Protein AF-A0A3R7EQE5-F1 (afdb_monomer)

pLDDT: mean 80.28, std 15.61, range [26.34, 98.0]

Foldseek 3Di:
DQPPVLVVVVVCLVVPDDDPCDDPHLPVLQVVLVVLQVVLADALVCVVPDPDPVDPPDDPVNLCVQQVQPVNAPDDGPDRNSVSVSSVVADPVSRSSNRVVVVVLVCQCPDDPVSVVVNCVPCVCPQQVHDDDDDPVRSVVVVCCVLQVLVVLVVVLVVPVDPVNVVLQVQQVVLVLVVLLVLLVPPPPDDPVVSVVVNVVSVPDDDAASHAPDGDDDVPQDDDPVCRSVSSVSSVVVVVVVVVVCVPPDDDPRHDPHRDDDDDDDDSSCVVPPDPDDPLVSLVCVLVVLLVVLDDDGDPSNVVVCVSPPDDRSVCVNQVVQLQDPSSCVSVVPDECPSRDDPDHDDDRD

Organism: Aphanomyces astaci (NCBI:txid112090)

Sequence (350 aa):
MLSIQNQALLTKILSDNKPKLGDDGCLPVIIRFEQTLAGVALNKLEEMEAVVFTYTAFTYYELDQKYPLLIGTPTASTSLDNTEALLKNTTLDDLRTIVEYKLIHASFNHLSPEFRTANWNFFGKIIDGEKVEPTREQFCIAEVDKTVGELLGQYFLDEVWSAETAKAVDELVKALESSTSTGIATADWLDDSTRANAQTKLSKFVYLLGGPENPQLYPTLTLDSKSYFNNRWKVSQVNIDTNLKLAGQPVDNRKFDVPPRHFRAYREYLKKFPSQYTEDAGDKLFYLSFAQARCSKNTDARLNTHLTDPHPPDRFRVTGALENDAEFARVFKCPTDSCLNPSNKCLLWE

Nearest PDB structures (foldseek):
  3zuk-assembly2_B  TM=8.047E-01  e=3.518E-07  Mycobacterium tuberculosis H37Rv
  6svy-assembly1_A  TM=7.738E-01  e=3.876E-07  Homo sapiens
  5v48-assembly1_B  TM=8.346E-01  e=1.737E-06  Oryctolagus cuniculus
  6xly-assembly1_A  TM=6.120E-01  e=4.704E-07  Mycobacterium tuberculosis H37Rv
  7k1v-assembly1_A  TM=6.319E-01  e=4.446E-05  Mycobacterium tuberculosis H37Rv

Mean predicted aligned error: 9.88 Å

Structure (mmCIF, N/CA/C/O backbone):
data_AF-A0A3R7EQE5-F1
#
_entry.id   AF-A0A3R7EQE5-F1
#
loop_
_atom_site.group_PDB
_atom_site.id
_atom_site.type_symbol
_atom_site.label_atom_id
_atom_site.label_alt_id
_atom_site.label_comp_id
_atom_site.label_asym_id
_atom_site.label_entity_id
_atom_site.label_seq_id
_atom_site.pdbx_PDB_ins_code
_atom_site.Cartn_x
_atom_site.Cartn_y
_atom_site.Cartn_z
_atom_site.occupancy
_atom_site.B_iso_or_equiv
_atom_site.auth_seq_id
_atom_site.auth_comp_id
_atom_site.auth_asym_id
_atom_site.auth_atom_id
_atom_site.pdbx_PDB_model_num
ATOM 1 N N . MET A 1 1 ? 17.501 2.908 -6.910 1.00 32.50 1 MET A N 1
ATOM 2 C CA . MET A 1 1 ? 18.823 3.086 -6.277 1.00 32.50 1 MET A CA 1
ATOM 3 C C . MET A 1 1 ? 19.894 2.986 -7.347 1.00 32.50 1 MET A C 1
ATOM 5 O O . MET A 1 1 ? 20.202 1.888 -7.775 1.00 32.50 1 MET A O 1
ATOM 9 N N . LEU A 1 2 ? 20.430 4.109 -7.814 1.00 26.34 2 LEU A N 1
ATOM 10 C CA . LEU A 1 2 ? 21.707 4.139 -8.528 1.00 26.34 2 LEU A CA 1
ATOM 11 C C . LEU A 1 2 ? 22.453 5.347 -7.962 1.00 26.34 2 LEU A C 1
ATOM 13 O O . LEU A 1 2 ? 22.025 6.480 -8.168 1.00 26.34 2 LEU A O 1
ATOM 17 N N . SER A 1 3 ? 23.488 5.100 -7.157 1.00 28.33 3 SER A N 1
ATOM 18 C CA . SER A 1 3 ? 24.387 6.160 -6.699 1.00 28.33 3 SER A CA 1
ATOM 19 C C . SER A 1 3 ? 25.210 6.676 -7.888 1.00 28.33 3 SER A C 1
ATOM 21 O O . SER A 1 3 ? 25.348 5.998 -8.909 1.00 28.33 3 SER A O 1
ATOM 23 N N . ILE A 1 4 ? 25.794 7.866 -7.755 1.00 29.88 4 ILE A N 1
ATOM 24 C CA . ILE A 1 4 ? 26.645 8.499 -8.780 1.00 29.88 4 ILE A CA 1
ATOM 25 C C . ILE A 1 4 ? 27.827 7.589 -9.196 1.00 29.88 4 ILE A C 1
ATOM 27 O O . ILE A 1 4 ? 28.264 7.633 -10.347 1.00 29.88 4 ILE A O 1
ATOM 31 N N . GLN A 1 5 ? 28.298 6.696 -8.314 1.00 30.41 5 GLN A N 1
ATOM 32 C CA . GLN A 1 5 ? 29.328 5.698 -8.644 1.00 30.41 5 GLN A CA 1
ATOM 33 C C . GLN A 1 5 ? 28.822 4.621 -9.620 1.00 30.41 5 GLN A C 1
ATOM 35 O O . GLN A 1 5 ? 29.560 4.222 -10.524 1.00 30.41 5 GLN A O 1
ATOM 40 N N . ASN A 1 6 ? 27.548 4.224 -9.529 1.00 40.19 6 ASN A N 1
ATOM 41 C CA . ASN A 1 6 ? 26.952 3.245 -10.442 1.00 40.19 6 ASN A CA 1
ATOM 42 C C . ASN A 1 6 ? 26.744 3.821 -11.848 1.00 40.19 6 ASN A C 1
ATOM 44 O O . ASN A 1 6 ? 26.837 3.089 -12.829 1.00 40.19 6 ASN A O 1
ATOM 48 N N . GLN A 1 7 ? 26.535 5.134 -11.981 1.00 39.31 7 GLN A N 1
ATOM 49 C CA . GLN A 1 7 ? 26.367 5.780 -13.286 1.00 39.31 7 GLN A CA 1
ATOM 50 C C . GLN A 1 7 ? 27.680 5.818 -14.088 1.00 39.31 7 GLN A C 1
ATOM 52 O O . GLN A 1 7 ? 27.666 5.605 -15.301 1.00 39.31 7 GLN A O 1
ATOM 57 N N . ALA A 1 8 ? 28.822 6.014 -13.421 1.00 38.38 8 ALA A N 1
ATOM 58 C CA . ALA A 1 8 ? 30.142 5.976 -14.054 1.00 38.38 8 ALA A CA 1
ATOM 59 C C . ALA A 1 8 ? 30.539 4.554 -14.491 1.00 38.38 8 ALA A C 1
ATOM 61 O O . ALA A 1 8 ? 31.060 4.372 -15.592 1.00 38.38 8 ALA A O 1
ATOM 62 N N . LEU A 1 9 ? 30.243 3.541 -13.667 1.00 40.12 9 LEU A N 1
ATOM 63 C CA . LEU A 1 9 ? 30.487 2.135 -14.001 1.00 40.12 9 LEU A CA 1
ATOM 64 C C . LEU A 1 9 ? 29.587 1.662 -15.154 1.00 40.12 9 LEU A C 1
ATOM 66 O O . LEU A 1 9 ? 30.073 1.036 -16.092 1.00 40.12 9 LEU A O 1
ATOM 70 N N . LEU A 1 10 ? 28.302 2.029 -15.133 1.00 38.62 10 LEU A N 1
ATOM 71 C CA . LEU A 1 10 ? 27.335 1.697 -16.183 1.00 38.62 10 LEU A CA 1
ATOM 72 C C . LEU A 1 10 ? 27.684 2.378 -17.517 1.00 38.62 10 LEU A C 1
ATOM 74 O O . LEU A 1 10 ? 27.644 1.740 -18.564 1.00 38.62 10 LEU A O 1
ATOM 78 N N . THR A 1 11 ? 28.106 3.648 -17.483 1.00 42.41 11 THR A N 1
ATOM 79 C CA . THR A 1 11 ? 28.559 4.373 -18.684 1.00 42.41 11 THR A CA 1
ATOM 80 C C . THR A 1 11 ? 29.824 3.745 -19.269 1.00 42.41 11 THR A C 1
ATOM 82 O O . THR A 1 11 ? 29.928 3.632 -20.485 1.00 42.41 11 THR A O 1
ATOM 85 N N . LYS A 1 12 ? 30.745 3.272 -18.418 1.00 44.66 12 LYS A N 1
ATOM 86 C CA . LYS A 1 12 ? 31.971 2.576 -18.833 1.00 44.66 12 LYS A CA 1
ATOM 87 C C . LYS A 1 12 ? 31.695 1.193 -19.441 1.00 44.66 12 LYS A C 1
ATOM 89 O O . LYS A 1 12 ? 32.282 0.831 -20.453 1.00 44.66 12 LYS A O 1
ATOM 94 N N . ILE A 1 13 ? 30.763 0.431 -18.865 1.00 41.97 13 ILE A N 1
ATOM 95 C CA . ILE A 1 13 ? 30.346 -0.878 -19.400 1.00 41.97 13 ILE A CA 1
ATOM 96 C C . ILE A 1 13 ? 29.713 -0.727 -20.792 1.00 41.97 13 ILE A C 1
ATOM 98 O O . ILE A 1 13 ? 30.024 -1.511 -21.686 1.00 41.97 13 ILE A O 1
ATOM 102 N N . LEU A 1 14 ? 28.885 0.305 -20.985 1.00 44.00 14 LEU A N 1
AT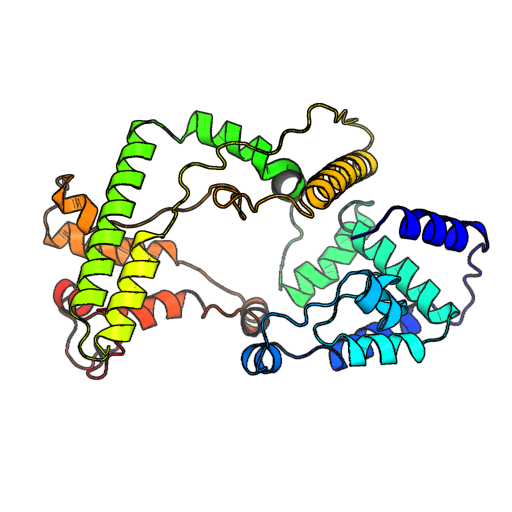OM 103 C CA . LEU A 1 14 ? 28.220 0.593 -22.259 1.00 44.00 14 LEU A CA 1
ATOM 104 C C . LEU A 1 14 ? 29.147 1.263 -23.294 1.00 44.00 14 LEU A C 1
ATOM 106 O O . LEU A 1 14 ? 28.929 1.100 -24.493 1.00 44.00 14 LEU A O 1
ATOM 110 N N . SER A 1 15 ? 30.1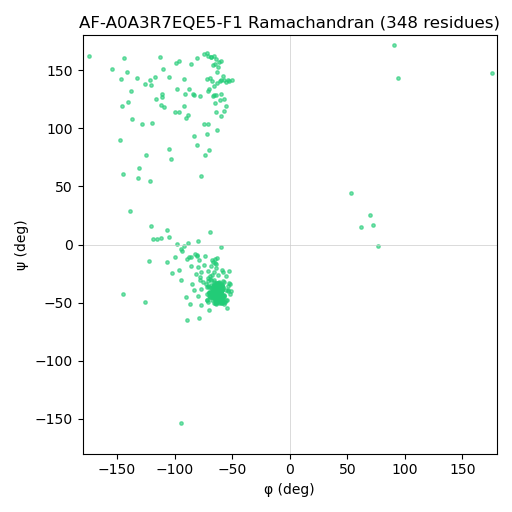76 2.011 -22.869 1.00 45.56 15 SER A N 1
ATOM 111 C CA . SER A 1 15 ? 31.130 2.664 -23.782 1.00 45.56 15 SER A CA 1
ATOM 112 C C . SER A 1 15 ? 32.169 1.710 -24.360 1.00 45.56 15 SER A C 1
ATOM 114 O O . SER A 1 15 ? 32.631 1.921 -25.482 1.00 45.56 15 SER A O 1
ATOM 116 N N . ASP A 1 16 ? 32.540 0.671 -23.610 1.00 43.22 16 ASP A N 1
ATOM 117 C CA . ASP A 1 16 ? 33.713 -0.143 -23.928 1.00 43.22 16 ASP A CA 1
ATOM 118 C C . ASP A 1 16 ? 33.416 -1.301 -24.896 1.00 43.22 16 ASP A C 1
ATOM 120 O O . ASP A 1 16 ? 34.358 -1.897 -25.416 1.00 43.22 16 ASP A O 1
ATOM 124 N N . ASN A 1 17 ? 32.148 -1.626 -25.198 1.00 43.47 17 ASN A N 1
ATOM 125 C CA . ASN A 1 17 ? 31.814 -2.755 -26.077 1.00 43.47 17 ASN A CA 1
ATOM 126 C C . ASN A 1 17 ? 30.566 -2.508 -26.939 1.00 43.47 17 ASN A C 1
ATOM 128 O O . ASN A 1 17 ? 29.456 -2.368 -26.437 1.00 43.47 17 ASN A O 1
ATOM 132 N N . LYS A 1 18 ? 30.732 -2.535 -28.270 1.00 40.53 18 LYS A N 1
ATOM 133 C CA . LYS A 1 18 ? 29.600 -2.674 -29.200 1.00 40.53 18 LYS A CA 1
ATOM 134 C C . LYS A 1 18 ? 29.053 -4.106 -29.109 1.00 40.53 18 LYS A C 1
ATOM 136 O O . LYS A 1 18 ? 29.855 -5.036 -29.225 1.00 40.53 18 LYS A O 1
ATOM 141 N N . PRO A 1 19 ? 27.732 -4.311 -28.978 1.00 41.59 19 PRO A N 1
ATOM 142 C CA . PRO A 1 19 ? 27.167 -5.648 -28.866 1.00 41.59 19 PRO A CA 1
ATOM 143 C C . PRO A 1 19 ? 27.400 -6.439 -30.157 1.00 41.59 19 PRO A C 1
ATOM 145 O O . PRO A 1 19 ? 26.980 -6.037 -31.245 1.00 41.59 19 PRO A O 1
ATOM 148 N N . LYS A 1 20 ? 28.074 -7.586 -30.033 1.00 41.16 20 LYS A N 1
ATOM 149 C CA . LYS A 1 20 ? 28.028 -8.646 -31.041 1.00 41.16 20 LYS A CA 1
ATOM 150 C C . LYS A 1 20 ? 26.777 -9.471 -30.763 1.00 41.16 20 LYS A C 1
ATOM 152 O O . LYS A 1 20 ? 26.807 -10.388 -29.953 1.00 41.16 20 LYS A O 1
ATOM 157 N N . LEU A 1 21 ? 25.678 -9.122 -31.422 1.00 46.72 21 LEU A N 1
ATOM 158 C CA . LEU A 1 21 ? 24.507 -9.991 -31.511 1.00 46.72 21 LEU A CA 1
ATOM 159 C C . LEU A 1 21 ? 24.876 -11.156 -32.442 1.00 46.72 21 LEU A C 1
ATOM 161 O O . LEU A 1 21 ? 24.864 -11.001 -33.661 1.00 46.72 21 LEU A O 1
ATOM 165 N N . GLY A 1 22 ? 25.317 -12.266 -31.850 1.00 38.97 22 GLY A N 1
ATOM 166 C CA . GLY A 1 22 ? 25.586 -13.541 -32.519 1.00 38.97 22 GLY A CA 1
ATOM 167 C C . GLY A 1 22 ? 24.593 -14.619 -32.076 1.00 38.97 22 GLY A C 1
ATOM 168 O O . GLY A 1 22 ? 23.952 -14.483 -31.038 1.00 38.97 22 GLY A O 1
ATOM 169 N N . ASP A 1 23 ? 24.483 -15.675 -32.879 1.00 43.06 23 ASP A N 1
ATOM 170 C CA . ASP A 1 23 ? 23.375 -16.645 -32.933 1.00 43.06 23 ASP A CA 1
ATOM 171 C C . ASP A 1 23 ? 23.194 -17.603 -31.724 1.00 43.06 23 ASP A C 1
ATOM 173 O O . ASP A 1 23 ? 22.340 -18.484 -31.778 1.00 43.06 23 ASP A O 1
ATOM 177 N N . ASP A 1 24 ? 23.888 -17.387 -30.600 1.00 54.78 24 ASP A N 1
ATOM 178 C CA . ASP A 1 24 ? 23.595 -18.005 -29.293 1.00 54.78 24 ASP A CA 1
ATOM 179 C C . ASP A 1 24 ? 22.933 -16.945 -28.390 1.00 54.78 24 ASP A C 1
ATOM 181 O O . ASP A 1 24 ? 23.585 -16.227 -27.634 1.00 54.78 24 ASP A O 1
ATOM 185 N N . GLY A 1 25 ? 21.622 -16.758 -28.563 1.00 65.19 25 GLY A N 1
ATOM 186 C CA . GLY A 1 25 ? 20.924 -15.541 -28.139 1.00 65.19 25 GLY A CA 1
ATOM 187 C C . GLY A 1 25 ? 20.932 -15.229 -26.632 1.00 65.19 25 GLY A C 1
ATOM 188 O O . GLY A 1 25 ? 20.910 -16.108 -25.774 1.00 65.19 25 GLY A O 1
ATOM 189 N N . CYS A 1 26 ? 20.833 -13.936 -26.308 1.00 80.19 26 CYS A N 1
ATOM 190 C CA . CYS A 1 26 ? 20.698 -13.403 -24.945 1.00 80.19 26 CYS A CA 1
ATOM 191 C C . CYS A 1 26 ? 19.473 -13.941 -24.175 1.00 80.19 26 CYS A C 1
ATOM 193 O O . CYS A 1 26 ? 19.450 -13.932 -22.946 1.00 80.19 26 CYS A O 1
ATOM 195 N N . LEU A 1 27 ? 18.433 -14.399 -24.880 1.00 79.44 27 LEU A N 1
ATOM 196 C CA . LEU A 1 27 ? 17.151 -14.788 -24.287 1.00 79.44 27 LEU A CA 1
ATOM 197 C C . LEU A 1 27 ? 17.253 -16.027 -23.367 1.00 79.44 27 LEU A C 1
ATOM 199 O O . LEU A 1 27 ? 16.808 -15.929 -22.224 1.00 79.44 27 LEU A O 1
ATOM 203 N N . PRO A 1 28 ? 17.857 -17.162 -23.782 1.00 86.56 28 PRO A N 1
ATOM 204 C CA . PRO A 1 28 ? 18.159 -18.278 -22.882 1.00 86.56 28 PRO A CA 1
ATOM 205 C C . PRO A 1 28 ? 18.913 -17.888 -21.606 1.00 86.56 28 PRO A C 1
ATOM 207 O O . PRO A 1 28 ? 18.599 -18.4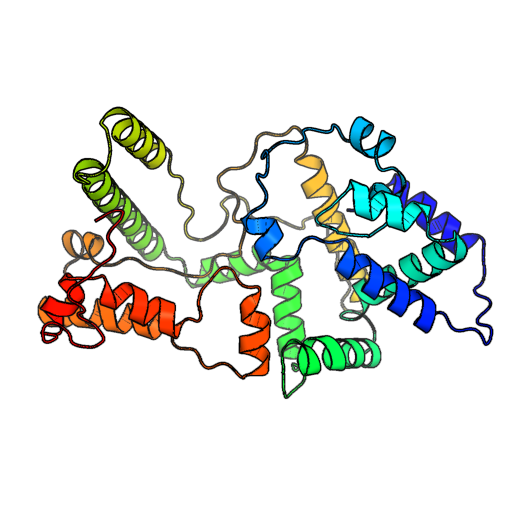11 -20.537 1.00 86.56 28 PRO A O 1
ATOM 210 N N . VAL A 1 29 ? 19.878 -16.965 -21.701 1.00 89.38 29 VAL A N 1
ATOM 211 C CA . VAL A 1 29 ? 20.640 -16.468 -20.542 1.00 89.38 29 VAL A CA 1
ATOM 212 C C . VAL A 1 29 ? 19.716 -15.743 -19.567 1.00 89.38 29 VAL A C 1
ATOM 214 O O . VAL A 1 29 ? 19.693 -16.077 -18.383 1.00 89.38 29 VAL A O 1
ATOM 217 N N . ILE A 1 30 ? 18.905 -14.809 -20.075 1.00 87.56 30 ILE A N 1
ATOM 218 C CA . ILE A 1 30 ? 17.942 -14.043 -19.275 1.00 87.56 30 ILE A CA 1
ATOM 219 C C . ILE A 1 30 ? 16.935 -14.982 -18.602 1.00 87.56 30 ILE A C 1
ATOM 221 O O . ILE A 1 30 ? 16.759 -14.917 -17.390 1.00 87.56 30 ILE A O 1
ATOM 225 N N 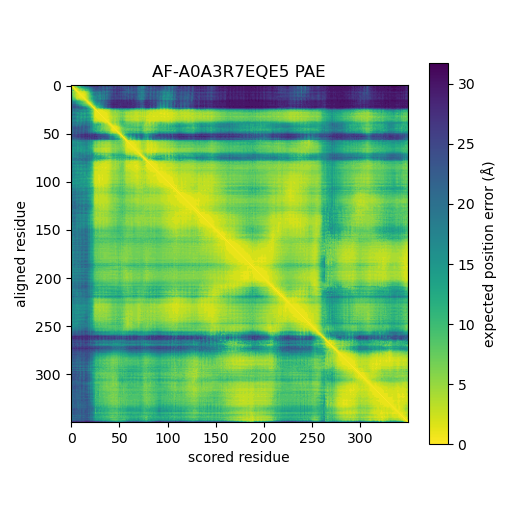. ILE A 1 31 ? 16.311 -15.893 -19.359 1.00 83.06 31 ILE A N 1
ATOM 226 C CA . ILE A 1 31 ? 15.299 -16.819 -18.823 1.00 83.06 31 ILE A CA 1
ATOM 227 C C . ILE A 1 31 ? 15.893 -17.698 -17.721 1.00 83.06 31 ILE A C 1
ATOM 229 O O . ILE A 1 31 ? 15.308 -17.800 -16.644 1.00 83.06 31 ILE A O 1
ATOM 233 N N . ARG A 1 32 ? 17.061 -18.306 -17.964 1.00 88.00 32 ARG A N 1
ATOM 234 C CA . ARG A 1 32 ? 17.733 -19.154 -16.972 1.00 88.00 32 ARG A CA 1
ATOM 235 C C . ARG A 1 32 ? 18.057 -18.366 -15.704 1.00 88.00 32 ARG A C 1
ATOM 237 O O . ARG A 1 32 ? 17.855 -18.878 -14.602 1.00 88.00 32 ARG A O 1
ATOM 244 N N . PHE A 1 33 ? 18.552 -17.136 -15.849 1.00 89.06 33 PHE A N 1
ATOM 245 C CA . PHE A 1 33 ? 18.877 -16.288 -14.707 1.00 89.06 33 PHE A CA 1
ATOM 246 C C . PHE A 1 33 ? 17.636 -15.921 -13.892 1.00 89.06 33 PHE A C 1
ATOM 248 O O . PHE A 1 33 ? 17.649 -16.124 -12.684 1.00 89.06 33 PHE A O 1
ATOM 255 N N . GLU A 1 34 ? 16.555 -15.449 -14.522 1.00 86.12 34 GLU A N 1
ATOM 256 C CA . GLU A 1 34 ? 15.324 -15.077 -13.804 1.00 86.12 34 GLU A CA 1
ATOM 257 C C . GLU A 1 34 ? 14.670 -16.297 -13.129 1.00 86.12 34 GLU A C 1
ATOM 259 O O . GLU A 1 34 ? 14.199 -16.191 -11.999 1.00 86.12 34 GLU A O 1
ATOM 264 N N . GLN A 1 35 ? 14.701 -17.479 -13.761 1.00 84.31 35 GLN A N 1
ATOM 265 C CA . GLN A 1 35 ? 14.234 -18.728 -13.139 1.00 84.31 35 GLN A CA 1
ATOM 266 C C . GLN A 1 35 ? 15.065 -19.109 -11.910 1.00 84.31 35 GLN A C 1
ATOM 268 O O . GLN A 1 35 ? 14.515 -19.516 -10.889 1.00 84.31 35 GLN A O 1
ATOM 273 N N . THR A 1 36 ? 16.388 -18.962 -11.997 1.00 86.31 36 THR A N 1
ATOM 274 C CA . THR A 1 36 ? 17.283 -19.264 -10.873 1.00 86.31 36 THR A CA 1
ATOM 275 C C . THR A 1 36 ? 17.105 -18.241 -9.753 1.00 86.31 36 THR A C 1
ATOM 277 O O . THR A 1 36 ? 17.014 -18.622 -8.591 1.00 86.31 36 THR A O 1
ATOM 280 N N . LEU A 1 37 ? 16.981 -16.955 -10.094 1.00 84.06 37 LEU A N 1
ATOM 281 C CA . LEU A 1 37 ? 16.726 -15.875 -9.143 1.00 84.06 37 LEU A CA 1
ATOM 282 C C . LEU A 1 37 ? 15.398 -16.080 -8.398 1.00 84.06 37 LEU A C 1
ATOM 284 O O . LEU A 1 37 ? 15.348 -15.892 -7.185 1.00 84.06 37 LEU A O 1
ATOM 288 N N . ALA A 1 38 ? 14.348 -16.526 -9.092 1.00 76.94 38 ALA A N 1
ATOM 289 C CA . ALA A 1 38 ? 13.063 -16.847 -8.473 1.00 76.94 38 ALA A CA 1
ATOM 290 C C . ALA A 1 38 ? 13.161 -17.990 -7.446 1.00 76.94 38 ALA A C 1
ATOM 292 O O . ALA A 1 38 ? 12.447 -17.963 -6.452 1.00 76.94 38 ALA A O 1
ATOM 293 N N . GLY A 1 39 ? 14.052 -18.967 -7.656 1.00 75.12 39 GLY A N 1
ATOM 294 C CA . GLY A 1 39 ? 14.310 -20.048 -6.693 1.00 75.12 39 GLY A CA 1
ATOM 295 C C . GLY A 1 39 ? 15.242 -19.668 -5.533 1.00 75.12 39 GLY A C 1
ATOM 296 O O . GLY A 1 39 ? 15.415 -20.452 -4.605 1.00 75.12 39 GLY A O 1
ATOM 297 N N . VAL A 1 40 ? 15.871 -18.493 -5.600 1.00 77.94 40 VAL A N 1
ATOM 298 C CA . VAL A 1 40 ? 16.788 -17.942 -4.585 1.00 77.94 40 VAL A CA 1
ATOM 299 C C . VAL A 1 40 ? 16.051 -17.013 -3.616 1.00 77.94 40 VAL A C 1
ATOM 301 O O . VAL A 1 40 ? 16.454 -16.903 -2.453 1.00 77.94 40 VAL A O 1
ATOM 304 N N . ALA A 1 41 ? 14.998 -16.342 -4.089 1.00 69.12 41 ALA A N 1
ATOM 305 C CA . ALA A 1 41 ? 14.112 -15.531 -3.266 1.00 69.12 41 ALA A CA 1
ATOM 306 C C . ALA A 1 41 ? 13.220 -16.417 -2.382 1.00 69.12 41 ALA A C 1
ATOM 308 O O . ALA A 1 41 ? 12.747 -17.465 -2.815 1.00 69.12 41 ALA A O 1
ATOM 309 N N . LEU A 1 42 ? 12.972 -15.966 -1.152 1.00 66.69 42 LEU A N 1
ATOM 310 C CA . LEU A 1 42 ? 11.954 -16.562 -0.291 1.00 66.69 42 LEU A CA 1
ATOM 311 C C . LEU A 1 42 ? 10.581 -16.393 -0.941 1.00 66.69 42 LEU A C 1
ATOM 313 O O . LEU A 1 42 ? 10.263 -15.325 -1.473 1.00 66.69 42 LEU A O 1
ATOM 317 N N . ASN A 1 43 ? 9.756 -17.432 -0.877 1.00 70.44 43 ASN A N 1
ATOM 318 C CA . ASN A 1 43 ? 8.350 -17.299 -1.220 1.00 70.44 43 ASN A CA 1
ATOM 319 C C . ASN A 1 43 ? 7.605 -16.510 -0.125 1.00 70.44 43 ASN A C 1
ATOM 321 O O . ASN A 1 43 ? 8.098 -16.321 0.986 1.00 70.44 43 ASN A O 1
ATOM 325 N N . LYS A 1 44 ? 6.389 -16.041 -0.424 1.00 66.25 44 LYS A N 1
ATOM 326 C CA . LYS A 1 44 ? 5.641 -15.165 0.492 1.00 66.25 44 LYS A CA 1
ATOM 327 C C . LYS A 1 44 ? 5.386 -15.792 1.869 1.00 66.25 44 LYS A C 1
ATOM 329 O O . LYS A 1 44 ? 5.407 -15.078 2.867 1.00 66.25 44 LYS A O 1
ATOM 334 N N . LEU A 1 45 ? 5.150 -17.102 1.923 1.00 67.69 45 LEU A N 1
ATOM 335 C CA . LEU A 1 45 ? 4.925 -17.818 3.176 1.00 67.69 45 LEU A CA 1
ATOM 336 C C . LEU A 1 45 ? 6.220 -17.885 3.993 1.00 67.69 45 LEU A C 1
ATOM 338 O O . LEU A 1 45 ? 6.213 -17.553 5.172 1.00 67.69 45 LEU A O 1
ATOM 342 N N . GLU A 1 46 ? 7.337 -18.203 3.340 1.00 71.38 46 GLU A N 1
ATOM 343 C CA . GLU A 1 46 ? 8.665 -18.191 3.957 1.00 71.38 46 GLU A CA 1
ATOM 344 C C . GLU A 1 46 ? 9.051 -16.794 4.463 1.00 71.38 46 GLU A C 1
ATOM 346 O O . GLU A 1 46 ? 9.633 -16.686 5.534 1.00 71.38 46 GLU A O 1
ATOM 351 N N . GLU A 1 47 ? 8.699 -15.716 3.752 1.00 68.44 47 GLU A N 1
ATOM 352 C CA . GLU A 1 47 ? 8.889 -14.342 4.246 1.00 68.44 47 GLU A CA 1
ATOM 353 C C . GLU A 1 47 ? 8.073 -14.053 5.512 1.00 68.44 47 GLU A C 1
ATOM 355 O O . GLU A 1 47 ? 8.551 -13.359 6.407 1.00 68.44 47 GLU A O 1
ATOM 360 N N . MET A 1 48 ? 6.829 -14.538 5.572 1.00 65.75 48 MET A N 1
ATOM 361 C CA . MET A 1 48 ? 5.934 -14.321 6.712 1.00 65.75 48 MET A CA 1
ATOM 362 C C . MET A 1 48 ? 6.345 -15.141 7.939 1.00 65.75 48 MET A C 1
ATOM 364 O O . MET A 1 48 ? 6.165 -14.683 9.065 1.00 65.75 48 MET A O 1
ATOM 368 N N . GLU A 1 49 ? 6.878 -16.343 7.723 1.00 68.25 49 GLU A N 1
ATOM 369 C CA . GLU A 1 49 ? 7.365 -17.245 8.771 1.00 68.25 49 GLU A CA 1
ATOM 370 C C . GLU A 1 49 ? 8.815 -16.959 9.177 1.00 68.25 49 GLU A C 1
ATOM 372 O O . GLU A 1 49 ? 9.248 -17.368 10.259 1.00 68.25 49 GLU A O 1
ATOM 377 N N . ALA A 1 50 ? 9.575 -16.252 8.334 1.00 64.69 50 ALA A N 1
ATOM 378 C CA . ALA A 1 50 ? 10.929 -15.848 8.656 1.00 64.69 50 ALA A CA 1
ATOM 379 C C . ALA A 1 50 ? 10.918 -15.036 9.953 1.00 64.69 50 ALA A C 1
ATOM 381 O O . ALA A 1 50 ? 10.243 -14.014 10.082 1.00 64.69 50 ALA A O 1
ATOM 382 N N . VAL A 1 51 ? 11.724 -15.474 10.920 1.00 57.66 51 VAL A N 1
ATOM 383 C CA . VAL A 1 51 ? 12.034 -14.686 12.111 1.00 57.66 51 VAL A CA 1
ATOM 384 C C . VAL A 1 51 ? 12.910 -13.522 11.656 1.00 57.66 51 VAL A C 1
ATOM 386 O O . VAL A 1 51 ? 14.138 -13.580 11.701 1.00 57.66 51 VAL A O 1
ATOM 389 N N . VAL A 1 52 ? 12.278 -12.473 11.133 1.00 54.62 52 VAL A N 1
ATOM 390 C CA . VAL A 1 52 ? 12.977 -11.267 10.710 1.00 54.62 52 VAL A CA 1
ATOM 391 C C . VAL A 1 52 ? 13.441 -10.562 11.979 1.00 54.62 52 VAL A C 1
ATOM 393 O O . VAL A 1 52 ? 12.660 -9.909 12.671 1.00 54.62 52 VAL A O 1
ATOM 396 N N . PHE A 1 53 ? 14.732 -10.666 12.297 1.00 47.97 53 PHE A N 1
ATOM 397 C CA . PHE A 1 53 ? 15.360 -9.617 13.089 1.00 47.97 53 PHE A CA 1
ATOM 398 C C . PHE A 1 53 ? 15.212 -8.338 12.271 1.00 47.97 53 PHE A C 1
ATOM 400 O O . PHE A 1 53 ? 15.822 -8.198 11.215 1.00 47.97 53 PHE A O 1
ATOM 407 N N . THR A 1 54 ? 14.379 -7.412 12.743 1.00 47.66 54 THR A N 1
ATOM 408 C CA . THR A 1 54 ? 14.026 -6.161 12.050 1.00 47.66 54 THR A CA 1
ATOM 409 C C . THR A 1 54 ? 15.220 -5.247 11.757 1.00 47.66 54 THR A C 1
ATOM 411 O O . THR A 1 54 ? 15.054 -4.209 11.125 1.00 47.66 54 THR A O 1
ATOM 414 N N . TYR A 1 55 ? 16.426 -5.630 12.180 1.00 51.84 55 TYR A N 1
ATOM 415 C CA . TYR A 1 55 ? 17.667 -4.913 11.956 1.00 51.84 55 TYR A CA 1
ATOM 416 C C . TYR A 1 55 ? 18.847 -5.884 11.809 1.00 51.84 55 TYR A C 1
ATOM 418 O O . TYR A 1 55 ? 19.559 -6.159 12.772 1.00 51.84 55 TYR A O 1
ATOM 426 N N . THR A 1 56 ? 19.150 -6.332 10.591 1.00 54.88 56 THR A N 1
ATOM 427 C CA . THR A 1 56 ? 20.563 -6.529 10.225 1.00 54.88 56 THR A CA 1
ATOM 428 C C . THR A 1 56 ? 21.112 -5.160 9.855 1.00 54.88 56 THR A C 1
ATOM 430 O O . THR A 1 56 ? 21.044 -4.746 8.699 1.00 54.88 56 THR A O 1
ATOM 433 N N . ALA A 1 57 ? 21.564 -4.406 10.858 1.00 67.12 57 ALA A N 1
ATOM 434 C CA . ALA A 1 57 ? 22.115 -3.073 10.659 1.00 67.12 57 ALA A CA 1
ATOM 435 C C . ALA A 1 57 ? 23.514 -3.173 10.031 1.00 67.12 57 ALA A C 1
ATOM 437 O O . ALA A 1 57 ? 24.518 -3.027 10.718 1.00 67.12 57 ALA A O 1
ATOM 438 N N . PHE A 1 58 ? 23.577 -3.446 8.728 1.00 74.00 58 PHE A N 1
ATOM 439 C CA . PHE A 1 58 ? 24.775 -3.152 7.954 1.00 74.00 58 PHE A CA 1
ATOM 440 C C . PHE A 1 58 ? 24.794 -1.653 7.661 1.00 74.00 58 PHE A C 1
ATOM 442 O O . PHE A 1 58 ? 23.836 -1.096 7.118 1.00 74.00 58 PHE A O 1
ATOM 449 N N . THR A 1 59 ? 25.900 -0.990 7.974 1.00 82.69 59 THR A N 1
ATOM 450 C CA . THR A 1 59 ? 26.256 0.253 7.291 1.00 82.69 59 THR A CA 1
ATOM 451 C C . THR A 1 59 ? 26.402 -0.023 5.793 1.00 82.69 59 THR A C 1
ATOM 453 O O . THR A 1 59 ? 26.668 -1.152 5.379 1.00 82.69 59 THR A O 1
ATOM 456 N N . TYR A 1 60 ? 26.277 1.011 4.954 1.00 81.38 60 TYR A N 1
ATOM 457 C CA . TYR A 1 60 ? 26.508 0.854 3.512 1.00 81.38 60 TYR A CA 1
ATOM 458 C C . TYR A 1 60 ? 27.880 0.228 3.218 1.00 81.38 60 TYR A C 1
ATOM 460 O O . TYR A 1 60 ? 27.993 -0.631 2.352 1.00 81.38 60 TYR A O 1
ATOM 468 N N . TYR A 1 61 ? 28.907 0.617 3.980 1.00 84.19 61 TYR A N 1
ATOM 469 C CA . TYR A 1 61 ? 30.248 0.052 3.859 1.00 84.19 61 TYR A CA 1
ATOM 470 C C . TYR A 1 61 ? 30.275 -1.451 4.159 1.00 84.19 61 TYR A C 1
ATOM 472 O O . TYR A 1 61 ? 30.822 -2.219 3.378 1.00 84.19 61 TYR A O 1
ATOM 480 N N . GLU A 1 62 ? 29.663 -1.897 5.256 1.00 88.19 62 GLU A N 1
ATOM 481 C CA . GLU A 1 62 ? 29.621 -3.327 5.587 1.00 88.19 62 GLU A CA 1
ATOM 482 C C . GLU A 1 62 ? 28.802 -4.126 4.569 1.00 88.19 62 GLU A C 1
ATOM 484 O O . GLU A 1 62 ? 29.174 -5.250 4.229 1.00 88.19 62 GLU A O 1
ATOM 489 N N . LEU A 1 63 ? 27.724 -3.534 4.047 1.00 85.62 63 LEU A N 1
ATOM 490 C CA . LEU A 1 63 ? 26.924 -4.137 2.988 1.00 85.62 63 LEU A CA 1
ATOM 491 C C . LEU A 1 63 ? 27.752 -4.298 1.703 1.00 85.62 63 LEU A C 1
ATOM 493 O O . LEU A 1 63 ? 27.699 -5.359 1.092 1.00 85.62 63 LEU A O 1
ATOM 497 N N . ASP A 1 64 ? 28.536 -3.287 1.319 1.00 87.75 64 ASP A N 1
ATOM 498 C CA . ASP A 1 64 ? 29.398 -3.298 0.126 1.00 87.75 64 ASP A CA 1
ATOM 499 C C . ASP A 1 64 ? 30.550 -4.292 0.253 1.00 87.75 64 ASP A C 1
ATOM 501 O O . ASP A 1 64 ? 30.860 -5.016 -0.688 1.00 87.75 64 ASP A O 1
ATOM 505 N N . GLN A 1 65 ? 31.129 -4.415 1.447 1.00 89.00 65 GLN A N 1
ATOM 506 C CA . GLN A 1 65 ? 32.142 -5.435 1.711 1.00 89.00 65 GLN A CA 1
ATOM 507 C C . GLN A 1 65 ? 31.565 -6.856 1.660 1.00 89.00 65 GLN A C 1
ATOM 509 O O . GLN A 1 65 ? 32.234 -7.772 1.179 1.00 89.00 65 GLN A O 1
ATOM 514 N N . LYS A 1 66 ? 30.338 -7.064 2.160 1.00 88.38 66 LYS A N 1
ATOM 515 C CA . LYS A 1 66 ? 29.728 -8.399 2.226 1.00 88.38 66 LYS A CA 1
ATOM 516 C C . LYS A 1 66 ? 29.073 -8.824 0.903 1.00 88.38 66 LYS A C 1
ATOM 518 O O . LYS A 1 66 ? 29.192 -9.991 0.523 1.00 88.38 66 LYS A O 1
ATOM 523 N N . TYR A 1 67 ? 28.420 -7.896 0.205 1.00 89.44 67 TYR A N 1
ATOM 524 C CA . TYR A 1 67 ? 27.621 -8.146 -1.001 1.00 89.44 67 TYR A CA 1
ATOM 525 C C . TYR A 1 67 ? 27.941 -7.169 -2.152 1.00 89.44 67 TYR A C 1
ATOM 527 O O . TYR A 1 67 ? 27.050 -6.462 -2.641 1.00 89.44 67 TYR A O 1
ATOM 535 N N . PRO A 1 68 ? 29.205 -7.094 -2.602 1.00 87.38 68 PRO A N 1
ATOM 536 C CA . PRO A 1 68 ? 29.625 -6.119 -3.609 1.00 87.38 68 PRO A CA 1
ATOM 537 C C . PRO A 1 68 ? 28.888 -6.278 -4.949 1.00 87.38 68 PRO A C 1
ATOM 539 O O . PRO A 1 68 ? 28.624 -5.285 -5.631 1.00 87.38 68 PRO A O 1
ATOM 542 N N . LEU A 1 69 ? 28.527 -7.506 -5.349 1.00 84.94 69 LEU A N 1
ATOM 543 C CA . LEU A 1 69 ? 27.816 -7.727 -6.613 1.00 84.94 69 LEU A CA 1
ATOM 544 C C . LEU A 1 69 ? 26.334 -7.369 -6.502 1.00 84.94 69 LEU A C 1
ATOM 546 O O . LEU A 1 69 ? 25.773 -6.801 -7.441 1.00 84.94 69 LEU A O 1
ATOM 550 N N . LEU A 1 70 ? 25.696 -7.663 -5.371 1.00 82.31 70 LEU A N 1
ATOM 551 C CA . LEU A 1 70 ? 24.303 -7.298 -5.129 1.00 82.31 70 LEU A CA 1
ATOM 552 C C . LEU A 1 70 ? 24.119 -5.776 -5.112 1.00 82.31 70 LEU A C 1
ATOM 554 O O . LEU A 1 70 ? 23.210 -5.274 -5.764 1.00 82.31 70 LEU A O 1
ATOM 558 N N . ILE A 1 71 ? 25.005 -5.022 -4.451 1.00 79.62 71 ILE A N 1
ATOM 559 C CA . ILE A 1 71 ? 24.944 -3.547 -4.468 1.00 79.62 71 ILE A CA 1
ATOM 560 C C . ILE A 1 71 ? 25.191 -2.984 -5.875 1.00 79.62 71 ILE A C 1
ATOM 562 O O . ILE A 1 71 ? 24.573 -1.991 -6.276 1.00 79.62 71 ILE A O 1
ATOM 566 N N . GLY A 1 72 ? 26.101 -3.605 -6.628 1.00 67.69 72 GLY A N 1
ATOM 567 C CA . GLY A 1 72 ? 26.488 -3.166 -7.968 1.00 67.69 72 GLY A CA 1
ATOM 568 C C . GLY A 1 72 ? 25.512 -3.551 -9.085 1.00 67.69 72 GLY A C 1
ATOM 569 O O . GLY A 1 72 ? 25.625 -3.017 -10.190 1.00 67.69 72 GLY A O 1
ATOM 570 N N . THR A 1 73 ? 24.557 -4.453 -8.837 1.00 64.31 73 THR A N 1
ATOM 571 C CA . THR A 1 73 ? 23.611 -4.943 -9.851 1.00 64.31 73 THR A CA 1
ATOM 572 C C . THR A 1 73 ? 22.169 -4.580 -9.492 1.00 64.31 73 THR A C 1
ATOM 574 O O . THR A 1 73 ? 21.792 -4.600 -8.325 1.00 64.31 73 THR A O 1
ATOM 577 N N . PRO A 1 74 ? 21.303 -4.262 -10.472 1.00 62.66 74 PRO A N 1
ATOM 578 C CA . PRO A 1 74 ? 19.891 -3.984 -10.226 1.00 62.66 74 PRO A CA 1
ATOM 579 C C . PRO A 1 74 ? 19.118 -5.295 -9.998 1.00 62.66 74 PRO A C 1
ATOM 581 O O . PRO A 1 74 ? 18.200 -5.629 -10.747 1.00 62.66 74 PRO A O 1
ATOM 584 N N . THR A 1 75 ? 19.517 -6.075 -8.994 1.00 62.22 75 THR A N 1
ATOM 585 C CA . THR A 1 75 ? 18.834 -7.297 -8.569 1.00 62.22 75 THR A CA 1
ATOM 586 C C . THR A 1 75 ? 18.201 -7.065 -7.202 1.00 62.22 75 THR A C 1
ATOM 588 O O . THR A 1 75 ? 18.842 -6.580 -6.277 1.00 62.22 75 THR A O 1
ATOM 591 N N . ALA A 1 76 ? 16.905 -7.351 -7.087 1.00 60.94 76 ALA A N 1
ATOM 592 C CA . ALA A 1 76 ? 16.181 -7.288 -5.823 1.00 60.94 76 ALA A CA 1
ATOM 593 C C . ALA A 1 76 ? 15.828 -8.717 -5.410 1.00 60.94 76 ALA A C 1
ATOM 595 O O . ALA A 1 76 ? 15.300 -9.474 -6.223 1.00 60.94 76 ALA A O 1
ATOM 596 N N . SER A 1 77 ? 16.144 -9.089 -4.172 1.00 65.88 77 SER A N 1
ATOM 597 C CA . SER A 1 77 ? 15.845 -10.408 -3.618 1.00 65.88 77 SER A CA 1
ATOM 598 C C . SER A 1 77 ? 15.747 -10.333 -2.102 1.00 65.88 77 SER A C 1
ATOM 600 O O . SER A 1 77 ? 16.399 -9.505 -1.465 1.00 65.88 77 SER A O 1
ATOM 602 N N . THR A 1 78 ? 14.935 -11.216 -1.535 1.00 67.12 78 THR A N 1
ATOM 603 C CA . THR A 1 78 ? 14.701 -11.340 -0.094 1.00 67.12 78 THR A CA 1
ATOM 604 C C . THR A 1 78 ? 15.802 -12.113 0.632 1.00 67.12 78 THR A C 1
ATOM 606 O O . THR A 1 78 ? 15.869 -12.062 1.857 1.00 67.12 78 THR A O 1
ATOM 609 N N . SER A 1 79 ? 16.721 -12.755 -0.101 1.00 78.31 79 SER A N 1
ATOM 610 C CA . SER A 1 79 ? 17.914 -13.406 0.453 1.00 78.31 79 SER A CA 1
ATOM 611 C C . SER A 1 79 ? 19.195 -12.796 -0.118 1.00 78.31 79 SER A C 1
ATOM 613 O O . SER A 1 79 ? 19.573 -13.067 -1.262 1.00 78.31 79 SER A O 1
ATOM 615 N N . LEU A 1 80 ? 19.881 -11.972 0.685 1.00 82.75 80 LEU A N 1
ATOM 616 C CA . LEU A 1 80 ? 21.118 -11.297 0.271 1.00 82.75 80 LEU A CA 1
ATOM 617 C C . LEU A 1 80 ? 22.251 -12.296 -0.009 1.00 82.75 80 LEU A C 1
ATOM 619 O O . LEU A 1 80 ? 22.890 -12.216 -1.055 1.00 82.75 80 LEU A O 1
ATOM 623 N N . ASP A 1 81 ? 22.463 -13.270 0.885 1.00 85.88 81 ASP A N 1
ATOM 624 C CA . ASP A 1 81 ? 23.539 -14.262 0.755 1.00 85.88 81 ASP A CA 1
ATOM 625 C C . ASP A 1 81 ? 23.345 -15.161 -0.483 1.00 85.88 81 ASP A C 1
ATOM 627 O O . ASP A 1 81 ? 24.277 -15.333 -1.273 1.00 85.88 81 ASP A O 1
ATOM 631 N N . ASN A 1 82 ? 22.133 -15.689 -0.706 1.00 84.88 82 ASN A N 1
ATOM 632 C CA . ASN A 1 82 ? 21.872 -16.560 -1.858 1.00 84.88 82 ASN A CA 1
ATOM 633 C C . ASN A 1 82 ? 21.984 -15.786 -3.182 1.00 84.88 82 ASN A C 1
ATOM 635 O O . ASN A 1 82 ? 22.463 -16.321 -4.182 1.00 84.88 82 ASN A O 1
ATOM 639 N N . THR A 1 83 ? 21.562 -14.519 -3.192 1.00 86.44 83 THR A N 1
ATOM 640 C CA . THR A 1 83 ? 21.625 -13.668 -4.388 1.00 86.44 83 THR A CA 1
ATOM 641 C C . THR A 1 83 ? 23.060 -13.302 -4.725 1.00 86.44 83 THR A C 1
ATOM 643 O O . THR A 1 83 ? 23.469 -13.432 -5.874 1.00 86.44 83 THR A O 1
ATOM 646 N N . GLU A 1 84 ? 23.862 -12.928 -3.730 1.00 89.19 84 GLU A N 1
ATOM 647 C CA . GLU A 1 84 ? 25.292 -12.692 -3.924 1.00 89.19 84 GLU A CA 1
ATOM 648 C C . GLU A 1 84 ? 26.001 -13.952 -4.447 1.00 89.19 84 GLU A C 1
ATOM 650 O O . GLU A 1 84 ? 26.837 -13.864 -5.345 1.00 89.19 84 GLU A O 1
ATOM 655 N N . ALA A 1 85 ? 25.648 -15.139 -3.941 1.00 91.06 85 ALA A N 1
ATOM 656 C CA . ALA A 1 85 ? 26.187 -16.405 -4.438 1.00 91.06 85 ALA A CA 1
ATOM 657 C C . ALA A 1 85 ? 25.793 -16.678 -5.902 1.00 91.06 85 ALA A C 1
ATOM 659 O O . ALA A 1 85 ? 26.648 -17.067 -6.701 1.00 91.06 85 ALA A O 1
ATOM 660 N N . LEU A 1 86 ? 24.532 -16.428 -6.276 1.00 90.25 86 LEU A N 1
ATOM 661 C CA . LEU A 1 86 ? 24.066 -16.530 -7.662 1.00 90.25 86 LEU A CA 1
ATOM 662 C C . LEU A 1 86 ? 24.852 -15.588 -8.583 1.00 90.25 86 LEU A C 1
ATOM 664 O O . LEU A 1 86 ? 25.334 -16.012 -9.634 1.00 90.25 86 LEU A O 1
ATOM 668 N N . LEU A 1 87 ? 25.020 -14.329 -8.175 1.00 90.50 87 LEU A N 1
ATOM 669 C CA . LEU A 1 87 ? 25.770 -13.336 -8.943 1.00 90.50 87 LEU A CA 1
ATOM 670 C C . LEU A 1 87 ? 27.239 -13.743 -9.106 1.00 90.50 87 LEU A C 1
ATOM 672 O O . LEU A 1 87 ? 27.759 -13.677 -10.216 1.00 90.50 87 LEU A O 1
ATOM 676 N N . LYS A 1 88 ? 27.888 -14.242 -8.044 1.00 91.81 88 LYS A N 1
ATOM 677 C CA . LYS A 1 88 ? 29.270 -14.762 -8.097 1.00 91.81 88 LYS A CA 1
ATOM 678 C C . LYS A 1 88 ? 29.421 -15.945 -9.051 1.00 91.81 88 LYS A C 1
ATOM 680 O O . LYS A 1 88 ? 30.473 -16.098 -9.662 1.00 91.81 88 LYS A O 1
ATOM 685 N N . ASN A 1 89 ? 28.388 -16.776 -9.164 1.00 92.94 89 ASN A N 1
ATOM 686 C CA . ASN A 1 89 ? 28.383 -17.947 -10.037 1.00 92.94 89 ASN A CA 1
ATOM 687 C C . ASN A 1 89 ? 27.897 -17.644 -11.469 1.00 92.94 89 ASN A C 1
ATOM 689 O O . ASN A 1 89 ? 27.808 -18.549 -12.297 1.00 92.94 89 ASN A O 1
ATOM 693 N N . THR A 1 90 ? 27.568 -16.387 -11.774 1.00 90.44 90 THR A N 1
ATOM 694 C CA . THR A 1 90 ? 27.163 -15.951 -13.113 1.00 90.44 90 THR A CA 1
ATOM 695 C C . THR A 1 90 ? 28.366 -15.332 -13.824 1.00 90.44 90 THR A C 1
ATOM 697 O O . THR A 1 90 ? 29.105 -14.540 -13.241 1.00 90.44 90 THR A O 1
ATOM 700 N N . THR A 1 91 ? 28.600 -15.698 -15.087 1.00 93.00 91 THR A N 1
ATOM 701 C CA . THR A 1 91 ? 29.741 -15.162 -15.847 1.00 93.00 91 THR A CA 1
ATOM 702 C C . THR A 1 91 ? 29.588 -13.655 -16.065 1.00 93.00 91 THR A C 1
ATOM 704 O O . THR A 1 91 ? 28.478 -13.125 -16.086 1.00 93.00 91 THR A O 1
ATOM 707 N N . LEU A 1 92 ? 30.699 -12.942 -16.265 1.00 87.69 92 LEU A N 1
ATOM 708 C CA . LEU A 1 92 ? 30.653 -11.495 -16.501 1.00 87.69 92 LEU A CA 1
ATOM 709 C C . LEU A 1 92 ? 29.826 -11.126 -17.747 1.00 87.69 92 LEU A C 1
ATOM 711 O O . LEU A 1 92 ? 29.117 -10.122 -17.729 1.00 87.69 92 LEU A O 1
ATOM 715 N N . ASP A 1 93 ? 29.902 -11.924 -18.812 1.00 90.25 93 ASP A N 1
ATOM 716 C CA . ASP A 1 93 ? 29.149 -11.674 -20.045 1.00 90.25 93 ASP A CA 1
ATOM 717 C C . ASP A 1 93 ? 27.647 -11.954 -19.872 1.00 90.25 93 ASP A C 1
ATOM 719 O O . ASP A 1 93 ? 26.816 -11.180 -20.360 1.00 90.25 93 ASP A O 1
ATOM 723 N N . ASP A 1 94 ? 27.282 -12.975 -19.088 1.00 90.50 94 ASP A N 1
ATOM 724 C CA . ASP A 1 94 ? 25.889 -13.214 -18.702 1.00 90.50 94 ASP A CA 1
ATOM 725 C C . ASP A 1 94 ? 25.372 -12.060 -17.827 1.00 90.50 94 ASP A C 1
ATOM 727 O O . ASP A 1 94 ? 24.301 -11.518 -18.095 1.00 90.50 94 ASP A O 1
ATOM 731 N N . LEU A 1 95 ? 26.149 -11.614 -16.830 1.00 88.38 95 LEU A N 1
ATOM 732 C CA . LEU A 1 95 ? 25.792 -10.477 -15.973 1.00 88.38 95 LEU A CA 1
ATOM 733 C C . LEU A 1 95 ? 25.575 -9.193 -16.782 1.00 88.38 95 LEU A C 1
ATOM 735 O O . LEU A 1 95 ? 24.601 -8.485 -16.537 1.00 88.38 95 LEU A O 1
ATOM 739 N N . ARG A 1 96 ? 26.432 -8.899 -17.769 1.00 87.94 96 ARG A N 1
ATOM 740 C CA . ARG A 1 96 ? 26.239 -7.762 -18.688 1.00 87.94 96 ARG A CA 1
ATOM 741 C C . ARG A 1 96 ? 24.915 -7.875 -19.433 1.00 87.94 96 ARG A C 1
ATOM 743 O O . ARG A 1 96 ? 24.126 -6.935 -19.403 1.00 87.94 96 ARG A O 1
ATOM 750 N N . THR A 1 97 ? 24.647 -9.045 -20.009 1.00 90.06 97 THR A N 1
ATOM 751 C CA . THR A 1 97 ? 23.395 -9.333 -20.721 1.00 90.06 97 THR A CA 1
ATOM 752 C C . THR A 1 97 ? 22.172 -9.113 -19.823 1.00 90.06 97 THR A C 1
ATOM 754 O O . THR A 1 97 ? 21.189 -8.495 -20.233 1.00 90.06 97 THR A O 1
ATOM 757 N N . ILE A 1 98 ? 22.234 -9.572 -18.571 1.00 88.06 98 ILE A N 1
ATOM 758 C CA . ILE A 1 98 ? 21.157 -9.419 -17.587 1.00 88.06 98 ILE A CA 1
ATOM 759 C C . ILE A 1 98 ? 20.963 -7.950 -17.200 1.00 88.06 98 ILE A C 1
ATOM 761 O O . ILE A 1 98 ? 19.828 -7.483 -17.135 1.00 88.06 98 ILE A O 1
ATOM 765 N N . VAL A 1 99 ? 22.044 -7.207 -16.943 1.00 86.25 99 VAL A N 1
ATOM 766 C CA . VAL A 1 99 ? 21.976 -5.781 -16.582 1.00 86.25 99 VAL A CA 1
ATOM 767 C C . VAL A 1 99 ? 21.393 -4.957 -17.729 1.00 86.25 99 VAL A C 1
ATOM 769 O O . VAL A 1 99 ? 20.517 -4.125 -17.489 1.00 86.25 99 VAL A O 1
ATOM 772 N N . GLU A 1 100 ? 21.824 -5.214 -18.965 1.00 87.75 100 GLU A N 1
ATOM 773 C CA . GLU A 1 100 ? 21.263 -4.584 -20.162 1.00 87.75 100 GLU A CA 1
ATOM 774 C C . GLU A 1 100 ? 19.766 -4.877 -20.282 1.00 87.75 100 GLU A C 1
ATOM 776 O O . GLU A 1 100 ? 18.965 -3.947 -20.382 1.00 87.75 100 GLU A O 1
ATOM 781 N N . TYR A 1 101 ? 19.361 -6.147 -20.173 1.00 87.00 101 TYR A N 1
ATOM 782 C CA . TYR A 1 101 ? 17.949 -6.520 -20.192 1.00 87.00 101 TYR A CA 1
ATOM 783 C C . TYR A 1 101 ? 17.149 -5.814 -19.095 1.00 87.00 101 TYR A C 1
ATOM 785 O O . TYR A 1 101 ? 16.124 -5.205 -19.395 1.00 87.00 101 TYR A O 1
ATOM 793 N N . LYS A 1 102 ? 17.615 -5.840 -17.839 1.00 86.31 102 LYS A N 1
ATOM 794 C CA . LYS A 1 102 ? 16.910 -5.213 -16.711 1.00 86.3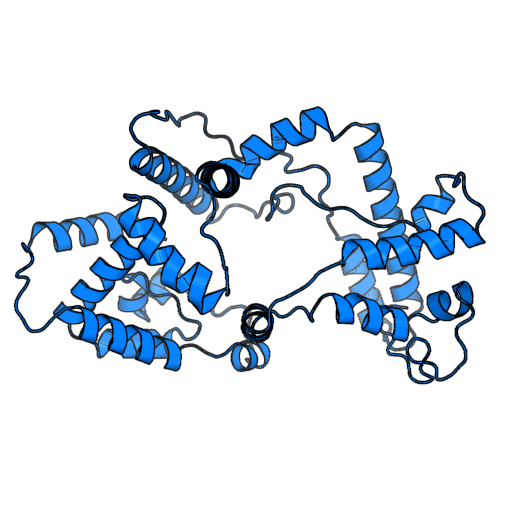1 102 LYS A CA 1
ATOM 795 C C . LYS A 1 102 ? 16.774 -3.701 -16.893 1.00 86.31 102 LYS A C 1
ATOM 797 O O . LYS A 1 102 ? 15.727 -3.151 -16.556 1.00 86.31 102 LYS A O 1
ATOM 802 N N . LEU A 1 103 ? 17.776 -3.034 -17.471 1.00 84.56 103 LEU A N 1
ATOM 803 C CA . LEU A 1 103 ? 17.716 -1.605 -17.785 1.00 84.56 103 LEU A CA 1
ATOM 804 C C . LEU A 1 103 ? 16.664 -1.291 -18.859 1.00 84.56 103 LEU A C 1
ATOM 806 O O . LEU A 1 103 ? 15.871 -0.358 -18.695 1.00 84.56 103 LEU A O 1
ATOM 810 N N . ILE A 1 104 ? 16.638 -2.064 -19.950 1.00 84.00 104 ILE A N 1
ATOM 811 C CA . ILE A 1 104 ? 15.652 -1.855 -21.016 1.00 84.00 104 ILE A CA 1
ATOM 812 C C . ILE A 1 104 ? 14.254 -2.205 -20.488 1.00 84.00 104 ILE A C 1
ATOM 814 O O . ILE A 1 104 ? 13.335 -1.406 -20.650 1.00 84.00 104 ILE A O 1
ATOM 818 N N . HIS A 1 105 ? 14.104 -3.326 -19.777 1.00 84.00 105 HIS A N 1
ATOM 819 C CA . HIS A 1 105 ? 12.849 -3.767 -19.166 1.00 84.00 105 HIS A CA 1
ATOM 820 C C . HIS A 1 105 ? 12.273 -2.719 -18.202 1.00 84.00 105 HIS A C 1
ATOM 822 O O . HIS A 1 105 ? 11.097 -2.376 -18.303 1.00 84.00 105 HIS A O 1
ATOM 828 N N . ALA A 1 106 ? 13.108 -2.109 -17.351 1.00 84.94 106 ALA A N 1
ATOM 829 C CA . ALA A 1 106 ? 12.702 -1.001 -16.477 1.00 84.94 106 ALA A CA 1
ATOM 830 C C . ALA A 1 106 ? 12.160 0.219 -17.250 1.00 84.94 106 ALA A C 1
ATOM 832 O O . ALA A 1 106 ? 11.419 1.033 -16.700 1.00 84.94 106 ALA A O 1
ATOM 833 N N . SER A 1 107 ? 12.511 0.338 -18.532 1.00 86.81 107 SER A N 1
ATOM 834 C CA . SER A 1 107 ? 12.073 1.409 -19.423 1.00 86.81 107 SER A CA 1
ATOM 835 C C . SER A 1 107 ? 10.913 1.012 -20.340 1.00 86.81 107 SER A C 1
ATOM 837 O O . SER A 1 107 ? 10.338 1.906 -20.953 1.00 86.81 107 SER A O 1
ATOM 839 N N . PHE A 1 108 ? 10.529 -0.269 -20.447 1.00 87.25 108 PHE A N 1
ATOM 840 C CA . PHE A 1 108 ? 9.588 -0.769 -21.469 1.00 87.25 108 PHE A CA 1
ATOM 841 C C . PHE A 1 108 ? 8.272 0.011 -21.533 1.00 87.25 108 PHE A C 1
ATOM 843 O O . PHE A 1 108 ? 7.816 0.363 -22.621 1.00 87.25 108 PHE A O 1
ATOM 850 N N . ASN A 1 109 ? 7.697 0.352 -20.376 1.00 86.62 109 ASN A N 1
ATOM 851 C CA . ASN A 1 109 ? 6.455 1.124 -20.301 1.00 86.62 109 ASN A CA 1
ATOM 852 C C . ASN A 1 109 ? 6.584 2.554 -20.853 1.00 86.62 109 ASN A C 1
ATOM 854 O O . ASN A 1 109 ? 5.576 3.217 -21.070 1.00 86.62 109 ASN A O 1
ATOM 858 N N . HIS A 1 110 ? 7.796 3.049 -21.095 1.00 88.31 110 HIS A N 1
ATOM 859 C CA . HIS A 1 110 ? 8.065 4.440 -21.461 1.00 88.31 110 HIS A CA 1
ATOM 860 C C . HIS A 1 110 ? 8.726 4.615 -22.829 1.00 88.31 110 HIS A C 1
ATOM 862 O O . HIS A 1 110 ? 9.085 5.736 -23.195 1.00 88.31 110 HIS A O 1
ATOM 868 N N . LEU A 1 111 ? 8.888 3.521 -23.572 1.00 88.81 111 LEU A N 1
ATOM 869 C CA . LEU A 1 111 ? 9.429 3.517 -24.925 1.00 88.81 111 LEU A CA 1
ATOM 870 C C . LEU A 1 111 ? 8.289 3.573 -25.958 1.00 88.81 111 LEU A C 1
ATOM 872 O O . LEU A 1 111 ? 7.211 4.119 -25.705 1.00 88.81 111 LEU A O 1
ATOM 876 N N . SER A 1 112 ? 8.541 3.053 -27.158 1.00 89.50 112 SER A N 1
ATOM 877 C CA . SER A 1 112 ? 7.562 3.021 -28.238 1.00 89.50 112 SER A CA 1
ATOM 878 C C . SER A 1 112 ? 6.365 2.109 -27.905 1.00 89.50 112 SER A C 1
ATOM 880 O O . SER A 1 112 ? 6.443 1.275 -26.994 1.00 89.50 112 SER A O 1
ATOM 882 N N . PRO A 1 113 ? 5.227 2.251 -28.611 1.00 89.38 113 PRO A N 1
ATOM 883 C CA . PRO A 1 113 ? 4.053 1.406 -28.399 1.00 89.38 113 PRO A CA 1
ATOM 884 C C . PRO A 1 113 ? 4.349 -0.095 -28.453 1.00 89.38 113 PRO A C 1
ATOM 886 O O . PRO A 1 113 ? 3.744 -0.842 -27.694 1.00 89.38 113 PRO A O 1
ATOM 889 N N . GLU A 1 114 ? 5.302 -0.531 -29.277 1.00 91.12 114 GLU A N 1
ATOM 890 C CA . GLU A 1 114 ? 5.683 -1.938 -29.422 1.00 91.12 114 GLU A CA 1
ATOM 891 C C . GLU A 1 114 ? 6.244 -2.510 -28.112 1.00 91.12 114 GLU A C 1
ATOM 893 O O . GLU A 1 114 ? 5.837 -3.593 -27.695 1.00 91.12 114 GLU A O 1
ATOM 898 N N . PHE A 1 115 ? 7.110 -1.764 -27.414 1.00 90.44 115 PHE A N 1
ATOM 899 C CA . PHE A 1 115 ? 7.639 -2.172 -26.107 1.00 90.44 115 PHE A CA 1
ATOM 900 C C . PHE A 1 115 ? 6.553 -2.203 -25.032 1.00 90.44 115 PHE A C 1
ATOM 902 O O . PHE A 1 115 ? 6.497 -3.144 -24.242 1.00 90.44 115 PHE A O 1
ATOM 909 N N . ARG A 1 116 ? 5.661 -1.204 -25.022 1.00 89.81 116 ARG A N 1
ATOM 910 C CA . ARG A 1 116 ? 4.542 -1.150 -24.066 1.00 89.81 116 ARG A CA 1
ATOM 911 C C . ARG A 1 116 ? 3.573 -2.313 -24.272 1.00 89.81 116 ARG A C 1
ATOM 913 O O . ARG A 1 116 ? 3.241 -2.998 -23.310 1.00 89.81 116 ARG A O 1
ATOM 920 N N . THR A 1 117 ? 3.229 -2.597 -25.527 1.00 91.94 117 THR A N 1
ATOM 921 C CA . THR A 1 117 ? 2.358 -3.718 -25.910 1.00 91.94 117 THR A CA 1
ATOM 922 C C . THR A 1 117 ? 3.006 -5.055 -25.546 1.00 91.94 117 THR A C 1
ATOM 924 O O . THR A 1 117 ? 2.343 -5.948 -25.026 1.00 91.94 117 THR A O 1
ATOM 927 N N . ALA A 1 118 ? 4.313 -5.214 -25.787 1.00 90.06 118 ALA A N 1
ATOM 928 C CA . ALA A 1 118 ? 5.048 -6.419 -25.404 1.00 90.06 118 ALA A CA 1
ATOM 929 C C . ALA A 1 118 ? 5.056 -6.625 -23.880 1.00 90.06 118 ALA A C 1
ATOM 931 O O . ALA A 1 118 ? 4.780 -7.730 -23.415 1.00 90.06 118 ALA A O 1
ATOM 932 N N . ASN A 1 119 ? 5.295 -5.558 -23.110 1.00 89.25 119 ASN A N 1
ATOM 933 C CA . ASN A 1 119 ? 5.222 -5.591 -21.650 1.00 89.25 119 ASN A CA 1
ATOM 934 C C . ASN A 1 119 ? 3.811 -5.963 -21.163 1.00 89.25 119 ASN A C 1
ATOM 936 O O . ASN A 1 119 ? 3.653 -6.852 -20.328 1.00 89.25 119 ASN A O 1
ATOM 940 N N . TRP A 1 120 ? 2.779 -5.332 -21.729 1.00 92.81 120 TRP A N 1
ATOM 941 C CA . TRP A 1 120 ? 1.384 -5.613 -21.397 1.00 92.81 120 TRP A CA 1
ATOM 942 C C . TRP A 1 120 ? 0.974 -7.048 -21.747 1.00 92.81 120 TRP A C 1
ATOM 944 O O . TRP A 1 120 ? 0.320 -7.708 -20.945 1.00 92.81 120 TRP A O 1
ATOM 954 N N . ASN A 1 121 ? 1.396 -7.576 -22.899 1.00 91.12 121 ASN A N 1
ATOM 955 C CA . ASN A 1 121 ? 1.078 -8.944 -23.313 1.00 91.12 121 ASN A CA 1
ATOM 956 C C . ASN A 1 121 ? 1.536 -9.996 -22.296 1.00 91.12 121 ASN A C 1
ATOM 958 O O . ASN A 1 121 ? 0.885 -11.032 -22.170 1.00 91.12 121 ASN A O 1
ATOM 962 N N . PHE A 1 122 ? 2.635 -9.747 -21.584 1.00 84.69 122 PHE A N 1
ATOM 963 C CA . PHE A 1 122 ? 3.086 -10.630 -20.517 1.00 84.69 122 PHE A CA 1
ATOM 964 C C . PHE A 1 122 ? 2.464 -10.245 -19.170 1.00 84.69 122 PHE A C 1
ATOM 966 O O . PHE A 1 122 ? 1.654 -11.000 -18.636 1.00 84.69 122 PHE A O 1
ATOM 973 N N . PHE A 1 123 ? 2.774 -9.064 -18.634 1.00 85.56 123 PHE A N 1
ATOM 974 C CA . PHE A 1 123 ? 2.364 -8.696 -17.276 1.00 85.56 123 PHE A CA 1
ATOM 975 C C . PHE A 1 123 ? 0.863 -8.412 -17.161 1.00 85.56 123 PHE A C 1
ATOM 977 O O . PHE A 1 123 ? 0.200 -8.985 -16.310 1.00 85.56 123 PHE A O 1
ATOM 984 N N . GLY A 1 124 ? 0.291 -7.611 -18.057 1.00 85.88 124 GLY A N 1
ATOM 985 C CA . GLY A 1 124 ? -1.144 -7.320 -18.018 1.00 85.88 124 GLY A CA 1
ATOM 986 C C . GLY A 1 124 ? -1.983 -8.538 -18.409 1.00 85.88 124 GLY A C 1
ATOM 987 O O . GLY A 1 124 ? -2.837 -9.011 -17.666 1.00 85.88 124 GLY A O 1
ATOM 988 N N . LYS A 1 125 ? -1.734 -9.098 -19.592 1.00 86.56 125 LYS A N 1
ATOM 989 C CA . LYS A 1 125 ? -2.606 -10.121 -20.179 1.00 86.56 125 LYS A CA 1
ATOM 990 C C . LYS A 1 125 ? -2.400 -11.522 -19.605 1.00 86.56 125 LYS A C 1
ATOM 992 O O . LYS A 1 125 ? -3.391 -12.217 -19.377 1.00 86.56 125 LYS A O 1
ATOM 997 N N . ILE A 1 126 ? -1.154 -11.970 -19.425 1.00 82.88 126 ILE A N 1
ATOM 998 C CA . ILE A 1 126 ? -0.867 -13.327 -18.927 1.00 82.88 126 ILE A CA 1
ATOM 999 C C . ILE A 1 126 ? -0.870 -13.347 -17.397 1.00 82.88 126 ILE A C 1
ATOM 1001 O O . ILE A 1 126 ? -1.567 -14.182 -16.825 1.00 82.88 126 ILE A O 1
ATOM 1005 N N . ILE A 1 127 ? -0.128 -12.443 -16.746 1.00 80.06 127 ILE A N 1
ATOM 1006 C CA . ILE A 1 127 ? 0.022 -12.443 -15.280 1.00 80.06 127 ILE A CA 1
ATOM 1007 C C . ILE A 1 127 ? -1.218 -11.868 -14.585 1.00 80.06 127 ILE A C 1
ATOM 1009 O O . ILE A 1 127 ? -1.787 -12.526 -13.716 1.00 80.06 127 ILE A O 1
ATOM 1013 N N . ASP A 1 128 ? -1.676 -10.679 -14.981 1.00 79.62 128 ASP A N 1
ATOM 1014 C CA . ASP A 1 128 ? -2.844 -10.029 -14.368 1.00 79.62 128 ASP A CA 1
ATOM 1015 C C . ASP A 1 128 ? -4.184 -10.485 -14.977 1.00 79.62 128 ASP A C 1
ATOM 1017 O O . ASP A 1 128 ? -5.259 -10.226 -14.426 1.00 79.62 128 ASP A O 1
ATOM 1021 N N . GLY A 1 129 ? -4.146 -11.216 -16.096 1.00 83.25 129 GLY A N 1
ATOM 1022 C CA . GLY A 1 129 ? -5.334 -11.751 -16.762 1.00 83.25 129 GLY A CA 1
ATOM 1023 C C . GLY A 1 129 ? -6.183 -10.699 -17.484 1.00 83.25 129 GLY A C 1
ATOM 1024 O O . GLY A 1 129 ? -7.351 -10.969 -17.801 1.00 83.25 129 GLY A O 1
ATOM 1025 N N . GLU A 1 130 ? -5.628 -9.513 -17.739 1.00 87.44 130 GLU A N 1
ATOM 1026 C CA . GLU A 1 130 ? -6.295 -8.423 -18.441 1.00 87.44 130 GLU A CA 1
ATOM 1027 C C . GLU A 1 130 ? -6.703 -8.842 -19.856 1.00 87.44 130 GLU A C 1
ATOM 1029 O O . GLU A 1 130 ? -6.003 -9.566 -20.569 1.00 87.44 130 GLU A O 1
ATOM 1034 N N . LYS A 1 131 ? -7.882 -8.392 -20.284 1.00 90.19 131 LYS A N 1
ATOM 1035 C CA . LYS A 1 131 ? -8.417 -8.724 -21.614 1.00 90.19 131 LYS A CA 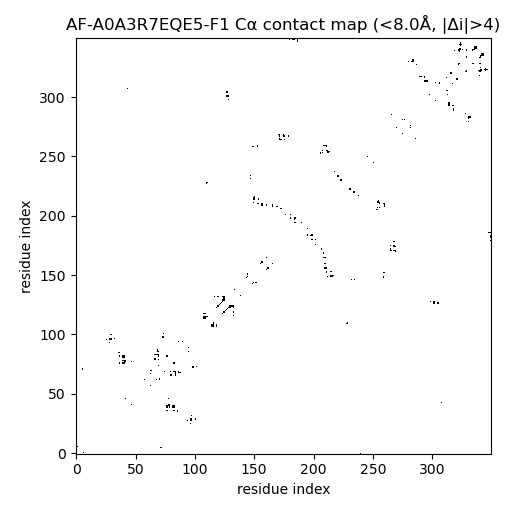1
ATOM 1036 C C . LYS A 1 131 ? -8.141 -7.650 -22.654 1.00 90.19 131 LYS A C 1
ATOM 1038 O O . LYS A 1 131 ? -8.167 -7.952 -23.843 1.00 90.19 131 LYS A O 1
ATOM 1043 N N . VAL A 1 132 ? -7.899 -6.421 -22.210 1.00 93.56 132 VAL A N 1
ATOM 1044 C CA . VAL A 1 132 ? -7.761 -5.240 -23.060 1.00 93.56 132 VAL A CA 1
ATOM 1045 C C . VAL A 1 132 ? -6.602 -4.410 -22.533 1.00 93.56 132 VAL A C 1
ATOM 1047 O O . VAL A 1 132 ? -6.530 -4.171 -21.330 1.00 93.56 132 VAL A O 1
ATOM 1050 N N . GLU A 1 133 ? -5.711 -3.995 -23.430 1.00 93.31 133 GLU A N 1
ATOM 1051 C CA . GLU A 1 133 ? -4.619 -3.087 -23.088 1.00 93.31 133 GLU A CA 1
ATOM 1052 C C . GLU A 1 133 ? -5.189 -1.719 -22.689 1.00 93.31 133 GLU A C 1
ATOM 1054 O O . GLU A 1 133 ? -6.095 -1.225 -23.372 1.00 93.31 133 GLU A O 1
ATOM 1059 N N . PRO A 1 134 ? -4.689 -1.087 -21.609 1.00 92.25 134 PRO A N 1
ATOM 1060 C CA . PRO A 1 134 ? -5.133 0.242 -21.213 1.00 92.25 134 PRO A CA 1
ATOM 1061 C C . PRO A 1 134 ? -5.036 1.249 -22.360 1.00 92.25 134 PRO A C 1
ATOM 1063 O O . PRO A 1 134 ? -4.060 1.281 -23.116 1.00 92.25 134 PRO A O 1
ATOM 1066 N N . THR A 1 135 ? -6.028 2.133 -22.470 1.00 94.62 135 THR A N 1
ATOM 1067 C CA . THR A 1 135 ? -5.958 3.217 -23.453 1.00 94.62 135 THR A CA 1
ATOM 1068 C C . THR A 1 135 ? -4.795 4.154 -23.127 1.00 94.62 135 THR A C 1
ATOM 1070 O O . THR A 1 135 ? -4.324 4.243 -21.989 1.00 94.62 135 THR A O 1
ATOM 1073 N N . ARG A 1 136 ? -4.336 4.923 -24.122 1.00 91.12 136 ARG A N 1
ATOM 1074 C CA . ARG A 1 136 ? -3.279 5.924 -23.905 1.00 91.12 136 ARG A CA 1
ATOM 1075 C C . ARG A 1 136 ? -3.638 6.908 -22.788 1.00 91.12 136 ARG A C 1
ATOM 1077 O O . ARG A 1 136 ? -2.759 7.278 -22.022 1.00 91.12 136 ARG A O 1
ATOM 1084 N N . GLU A 1 137 ? -4.899 7.317 -22.701 1.00 92.25 137 GLU A N 1
ATOM 1085 C CA . GLU A 1 137 ? -5.384 8.224 -21.660 1.00 92.25 137 GLU A CA 1
ATOM 1086 C C . GLU A 1 137 ? -5.266 7.600 -20.267 1.00 92.25 137 GLU A C 1
ATOM 1088 O O . GLU A 1 137 ? -4.640 8.192 -19.391 1.00 92.25 137 GLU A O 1
ATOM 1093 N N . GLN A 1 138 ? -5.774 6.376 -20.085 1.00 89.12 138 GLN A N 1
ATOM 1094 C CA . GLN A 1 138 ? -5.677 5.645 -18.817 1.00 89.12 138 GLN A CA 1
ATOM 1095 C C . GLN A 1 138 ? -4.219 5.454 -18.390 1.00 89.12 138 GLN A C 1
ATOM 1097 O O . GLN A 1 138 ? -3.866 5.705 -17.238 1.00 89.12 138 GLN A O 1
ATOM 1102 N N . PHE A 1 139 ? -3.360 5.069 -19.339 1.00 90.31 139 PHE A N 1
ATOM 1103 C CA . PHE A 1 139 ? -1.926 4.945 -19.114 1.00 90.31 139 PHE A CA 1
ATOM 1104 C C . PHE A 1 139 ? -1.305 6.280 -18.679 1.00 90.31 139 PHE A C 1
ATOM 1106 O O . PHE A 1 139 ? -0.592 6.334 -17.681 1.00 90.31 139 PHE A O 1
ATOM 1113 N N . CYS A 1 140 ? -1.586 7.372 -19.395 1.00 89.94 140 CYS A N 1
ATOM 1114 C CA . CYS A 1 140 ? -1.041 8.685 -19.069 1.00 89.94 140 CYS A CA 1
ATOM 1115 C C . CYS A 1 140 ? -1.509 9.179 -17.695 1.00 89.94 140 CYS A C 1
ATOM 1117 O O . CYS A 1 140 ? -0.675 9.667 -16.941 1.00 89.94 140 CYS A O 1
ATOM 1119 N N . ILE A 1 141 ? -2.785 9.012 -17.338 1.00 86.00 141 ILE A N 1
ATOM 1120 C CA . ILE A 1 141 ? -3.305 9.379 -16.010 1.00 86.00 141 ILE A CA 1
ATOM 1121 C C . ILE A 1 141 ? -2.562 8.608 -14.914 1.00 86.00 141 ILE A C 1
ATOM 1123 O O . ILE A 1 141 ? -2.045 9.218 -13.979 1.00 86.00 141 ILE A O 1
ATOM 1127 N N . ALA A 1 142 ? -2.446 7.285 -15.062 1.00 86.19 142 ALA A N 1
ATOM 1128 C CA . ALA A 1 142 ? -1.744 6.445 -14.095 1.00 86.19 142 ALA A CA 1
ATOM 1129 C C . ALA A 1 142 ? -0.264 6.833 -13.962 1.00 86.19 142 ALA A C 1
ATOM 1131 O O . ALA A 1 142 ? 0.276 6.863 -12.858 1.00 86.19 142 ALA A O 1
ATOM 1132 N N . GLU A 1 143 ? 0.406 7.155 -15.069 1.00 89.19 143 GLU A N 1
ATOM 1133 C CA . GLU A 1 143 ? 1.805 7.564 -15.020 1.00 89.19 143 GLU A CA 1
ATOM 1134 C C . GLU A 1 143 ? 1.996 8.947 -14.403 1.00 89.19 143 GLU A C 1
ATOM 1136 O O . GLU A 1 143 ? 2.969 9.133 -13.676 1.00 89.19 143 GLU A O 1
ATOM 1141 N N . VAL A 1 144 ? 1.094 9.906 -14.618 1.00 86.25 144 VAL A N 1
ATOM 1142 C CA . VAL A 1 144 ? 1.191 11.205 -13.935 1.00 86.25 144 VAL A CA 1
ATOM 1143 C C . VAL A 1 144 ? 0.958 11.037 -12.425 1.00 86.25 144 VAL A C 1
ATOM 1145 O O . VAL A 1 144 ? 1.771 11.550 -11.658 1.00 86.25 144 VAL A O 1
ATOM 1148 N N . ASP A 1 145 ? -0.040 10.249 -11.997 1.00 81.50 145 ASP A N 1
ATOM 1149 C CA . ASP A 1 145 ? -0.290 9.919 -10.574 1.00 81.50 145 ASP A CA 1
ATOM 1150 C C . ASP A 1 145 ? 0.948 9.270 -9.925 1.00 81.50 145 ASP A C 1
ATOM 1152 O O . ASP A 1 145 ? 1.397 9.689 -8.864 1.00 81.50 145 ASP A O 1
ATOM 1156 N N . LYS A 1 146 ? 1.603 8.317 -10.600 1.00 84.19 146 LYS A N 1
ATOM 1157 C CA . LYS A 1 146 ? 2.836 7.689 -10.083 1.00 84.19 146 LYS A CA 1
ATOM 1158 C C . LYS A 1 146 ? 4.050 8.621 -10.044 1.00 84.19 146 LYS A C 1
ATOM 1160 O O . LYS A 1 146 ? 4.951 8.407 -9.240 1.00 84.19 146 LYS A O 1
ATOM 1165 N N . THR A 1 147 ? 4.135 9.590 -10.957 1.00 85.69 147 THR A N 1
ATOM 1166 C CA . THR A 1 147 ? 5.345 10.420 -11.128 1.00 85.69 147 THR A CA 1
ATOM 1167 C C . THR A 1 147 ? 5.317 11.667 -10.258 1.00 85.69 147 THR A C 1
ATOM 1169 O O . THR A 1 147 ? 6.330 12.021 -9.666 1.00 85.69 147 THR A O 1
ATOM 1172 N N . VAL A 1 148 ? 4.169 12.347 -10.238 1.00 84.44 148 VAL A N 1
ATOM 1173 C CA . VAL A 1 148 ? 3.953 13.655 -9.602 1.00 84.44 148 VAL A CA 1
ATOM 1174 C C . VAL A 1 148 ? 2.600 13.697 -8.874 1.00 84.44 148 VAL A C 1
ATOM 1176 O O . VAL A 1 148 ? 1.981 14.752 -8.760 1.00 84.44 148 VAL A O 1
ATOM 1179 N N . GLY A 1 149 ? 2.107 12.550 -8.395 1.00 81.69 149 GLY A N 1
ATOM 1180 C CA . GLY A 1 149 ? 0.783 12.433 -7.771 1.00 81.69 149 GLY A CA 1
ATOM 1181 C C . GLY A 1 149 ? 0.602 13.260 -6.507 1.00 81.69 149 GLY A C 1
ATOM 1182 O O . GLY A 1 149 ? -0.509 13.676 -6.220 1.00 81.69 149 GLY A O 1
ATOM 1183 N N . GLU A 1 150 ? 1.676 13.558 -5.780 1.00 78.31 150 GLU A N 1
ATOM 1184 C CA . GLU A 1 150 ? 1.625 14.446 -4.615 1.00 78.31 150 GLU A CA 1
ATOM 1185 C C . GLU A 1 150 ? 1.303 15.892 -5.020 1.00 78.31 150 GLU A C 1
ATOM 1187 O O . GLU A 1 150 ? 0.437 16.530 -4.425 1.00 78.31 150 GLU A O 1
ATOM 1192 N N . LEU A 1 151 ? 1.911 16.364 -6.115 1.00 80.81 151 LEU A N 1
ATOM 1193 C CA . LEU A 1 151 ? 1.606 17.665 -6.708 1.00 80.81 151 LEU A CA 1
ATOM 1194 C C . LEU A 1 151 ? 0.169 17.709 -7.249 1.00 80.81 151 LEU A C 1
ATOM 1196 O O . LEU A 1 151 ? -0.536 18.688 -7.029 1.00 80.81 151 LEU A O 1
ATOM 1200 N N . LEU A 1 152 ? -0.280 16.653 -7.940 1.00 76.50 152 LEU A N 1
ATOM 1201 C CA . LEU A 1 152 ? -1.672 16.556 -8.405 1.00 76.50 152 LEU A CA 1
ATOM 1202 C C . LEU A 1 152 ? -2.672 16.470 -7.248 1.00 76.50 152 LEU A C 1
ATOM 1204 O O . LEU A 1 152 ? -3.765 17.027 -7.336 1.00 76.50 152 LEU A O 1
ATOM 1208 N N . GLY A 1 153 ? -2.301 15.765 -6.181 1.00 75.69 153 GLY A N 1
ATOM 1209 C CA . GLY A 1 153 ? -3.114 15.579 -4.990 1.00 75.69 153 GLY A CA 1
ATOM 1210 C C . GLY A 1 153 ? -3.488 16.910 -4.356 1.00 75.69 153 GLY A C 1
ATOM 1211 O O . GLY A 1 153 ? -4.631 17.063 -3.946 1.00 75.69 153 GLY A O 1
ATOM 1212 N N . GLN A 1 154 ? -2.583 17.894 -4.368 1.00 77.00 154 GLN A N 1
ATOM 1213 C CA . GLN A 1 154 ? -2.880 19.233 -3.860 1.00 77.00 154 GLN A CA 1
ATOM 1214 C C . GLN A 1 154 ? -4.043 19.898 -4.608 1.00 77.00 154 GLN A C 1
ATOM 1216 O O . GLN A 1 154 ? -4.983 20.355 -3.972 1.00 77.00 154 GLN A O 1
ATOM 1221 N N . TYR A 1 155 ? -4.042 19.872 -5.946 1.00 76.12 155 TYR A N 1
ATOM 1222 C CA . TYR A 1 155 ? -5.154 20.422 -6.734 1.00 76.12 155 TYR A CA 1
ATOM 1223 C C . TYR A 1 155 ? -6.476 19.708 -6.447 1.00 76.12 155 TYR A C 1
ATOM 1225 O O . TYR A 1 155 ? -7.528 20.333 -6.409 1.00 76.12 155 TYR A O 1
ATOM 1233 N N . PHE A 1 156 ? -6.436 18.390 -6.242 1.00 76.44 156 PHE A N 1
ATOM 1234 C CA . PHE A 1 156 ? -7.629 17.639 -5.865 1.00 76.44 156 PHE A CA 1
ATOM 1235 C C . PHE A 1 156 ? -8.151 18.066 -4.486 1.00 76.44 156 PHE A C 1
ATOM 1237 O O . PHE A 1 156 ? -9.353 18.252 -4.313 1.00 76.44 156 PHE A O 1
ATOM 1244 N N . LEU A 1 157 ? -7.259 18.249 -3.513 1.00 77.38 157 LEU A N 1
ATOM 1245 C CA . LEU A 1 157 ? -7.619 18.698 -2.171 1.00 77.38 157 LEU A CA 1
ATOM 1246 C C . LEU A 1 157 ? -8.195 20.112 -2.172 1.00 77.38 157 LEU A C 1
ATOM 1248 O O . LEU A 1 157 ? -9.189 20.339 -1.492 1.00 77.38 157 LEU A O 1
ATOM 1252 N N . ASP A 1 158 ? -7.641 21.026 -2.967 1.00 78.94 158 ASP A N 1
ATOM 1253 C CA . ASP A 1 158 ? -8.158 22.394 -3.088 1.00 78.94 158 ASP A CA 1
ATOM 1254 C C . ASP A 1 158 ? -9.629 22.413 -3.553 1.00 78.94 158 ASP A C 1
ATOM 1256 O O . ASP A 1 158 ? -10.403 23.276 -3.140 1.00 78.94 158 ASP A O 1
ATOM 1260 N N . GLU A 1 159 ? -10.037 21.429 -4.361 1.00 77.44 159 GLU A N 1
ATOM 1261 C CA . GLU A 1 159 ? -11.406 21.298 -4.874 1.00 77.44 159 GLU A CA 1
ATOM 1262 C C . GLU A 1 159 ? -12.362 20.571 -3.912 1.00 77.44 159 GLU A C 1
ATOM 1264 O O . GLU A 1 159 ? -13.555 20.878 -3.881 1.00 77.44 159 GLU A O 1
ATOM 1269 N N . VAL A 1 160 ? -11.882 19.580 -3.144 1.00 77.25 160 VAL A N 1
ATOM 1270 C CA . VAL A 1 160 ? -12.771 18.664 -2.391 1.00 77.25 160 VAL A CA 1
ATOM 1271 C C . VAL A 1 160 ? -12.555 18.626 -0.877 1.00 77.25 160 VAL A C 1
ATOM 1273 O O . VAL A 1 160 ? -13.394 18.085 -0.156 1.00 77.25 160 VAL A O 1
ATOM 1276 N N . TRP A 1 161 ? -11.450 19.167 -0.367 1.00 80.19 161 TRP A N 1
ATOM 1277 C CA . TRP A 1 161 ? -11.062 19.078 1.041 1.00 80.19 161 TRP A CA 1
ATOM 1278 C C . TRP A 1 161 ? -11.351 20.383 1.787 1.00 80.19 161 TRP A C 1
ATOM 1280 O O . TRP A 1 161 ? -10.460 21.158 2.134 1.00 80.19 161 TRP A O 1
ATOM 1290 N N . SER A 1 162 ? -12.636 20.632 2.043 1.00 85.88 162 SER A N 1
ATOM 1291 C CA . SER A 1 162 ? -13.071 21.829 2.768 1.00 85.88 162 SER A CA 1
ATOM 1292 C C . SER A 1 162 ? -12.704 21.785 4.260 1.00 85.88 162 SER A C 1
ATOM 1294 O O . SER A 1 162 ? -12.485 20.715 4.836 1.00 85.88 162 SER A O 1
ATOM 1296 N N . ALA A 1 163 ? -12.710 22.945 4.926 1.00 88.69 163 ALA A N 1
ATOM 1297 C CA . ALA A 1 163 ? -12.486 23.037 6.371 1.00 88.69 163 ALA A CA 1
ATOM 1298 C C . ALA A 1 163 ? -13.522 22.227 7.176 1.00 88.69 163 ALA A C 1
ATOM 1300 O O . ALA A 1 163 ? -13.197 21.623 8.198 1.00 88.69 163 ALA A O 1
ATOM 1301 N N . GLU A 1 164 ? -14.765 22.171 6.695 1.00 85.75 164 GLU A N 1
ATOM 1302 C CA . GLU A 1 164 ? -15.838 21.366 7.279 1.00 85.75 164 GLU A CA 1
ATOM 1303 C C . GLU A 1 164 ? -15.550 19.871 7.131 1.00 85.75 164 GLU A C 1
ATOM 1305 O O . GLU A 1 164 ? -15.736 19.117 8.085 1.00 85.75 164 GLU A O 1
ATOM 1310 N N . THR A 1 165 ? -15.053 19.451 5.963 1.00 83.50 165 THR A N 1
ATOM 1311 C CA . THR A 1 165 ? -14.650 18.062 5.713 1.00 83.50 165 THR A CA 1
ATOM 1312 C C . THR A 1 165 ? -13.497 17.680 6.634 1.00 83.50 165 THR A C 1
ATOM 1314 O O . THR A 1 165 ? -13.595 16.685 7.351 1.00 83.50 165 THR A O 1
ATOM 1317 N N . ALA A 1 166 ? -12.451 18.510 6.697 1.00 86.06 166 ALA A N 1
ATOM 1318 C CA . ALA A 1 166 ? -11.305 18.310 7.579 1.00 86.06 166 ALA A CA 1
ATOM 1319 C C . ALA A 1 166 ? -11.734 18.146 9.044 1.00 86.06 166 ALA A C 1
ATOM 1321 O O . ALA A 1 166 ? -11.329 17.188 9.704 1.00 86.06 166 ALA A O 1
ATOM 1322 N N . LYS A 1 167 ? -12.608 19.037 9.530 1.00 88.06 167 LYS A N 1
ATOM 1323 C CA . LYS A 1 167 ? -13.147 18.977 10.891 1.00 88.06 167 LYS A CA 1
ATOM 1324 C C . LYS A 1 167 ? -13.942 17.693 11.137 1.00 88.06 167 LYS A C 1
ATOM 1326 O O . LYS A 1 167 ? -13.713 17.026 12.141 1.00 88.06 167 LYS A O 1
ATOM 1331 N N . ALA A 1 168 ? -14.833 17.325 10.216 1.00 84.50 168 ALA A N 1
ATOM 1332 C CA . ALA A 1 168 ? -15.650 16.124 10.350 1.00 84.50 168 ALA A CA 1
ATOM 1333 C C . ALA A 1 168 ? -14.795 14.846 10.404 1.00 84.50 168 ALA A C 1
ATOM 1335 O O . ALA A 1 168 ? -15.076 13.950 11.202 1.00 84.50 168 ALA A O 1
ATOM 1336 N N . VAL A 1 169 ? -13.739 14.761 9.585 1.00 83.62 169 VAL A N 1
ATOM 1337 C CA . VAL A 1 169 ? -12.814 13.617 9.586 1.00 83.62 169 VAL A CA 1
ATOM 1338 C C . VAL A 1 169 ? -11.963 13.585 10.861 1.00 83.62 169 VAL A C 1
ATOM 1340 O O . VAL A 1 169 ? -11.785 12.519 11.445 1.00 83.62 169 VAL A O 1
ATOM 1343 N N . ASP A 1 170 ? -11.469 14.733 11.324 1.00 87.88 170 ASP A N 1
ATOM 1344 C CA . ASP A 1 170 ? -10.696 14.853 12.568 1.00 87.88 170 ASP A CA 1
ATOM 1345 C C . ASP A 1 170 ? -11.511 14.415 13.792 1.00 87.88 170 ASP A C 1
ATOM 1347 O O . ASP A 1 170 ? -11.077 13.573 14.584 1.00 87.88 170 ASP A O 1
ATOM 1351 N N . GLU A 1 171 ? -12.735 14.926 13.923 1.00 87.06 171 GLU A N 1
ATOM 1352 C CA . GLU A 1 171 ? -13.619 14.562 15.027 1.00 87.06 171 GLU A CA 1
ATOM 1353 C C . GLU A 1 171 ? -13.947 13.080 15.025 1.00 87.06 171 GLU A C 1
ATOM 1355 O O . GLU A 1 171 ? -14.103 12.506 16.103 1.00 87.06 171 GLU A O 1
ATOM 1360 N N . LEU A 1 172 ? -14.021 12.482 13.837 1.00 84.44 172 LEU A N 1
ATOM 1361 C CA . LEU A 1 172 ? -14.264 11.072 13.641 1.00 84.44 172 LEU A CA 1
ATOM 1362 C C . LEU A 1 172 ? -13.064 10.193 14.023 1.00 84.44 172 LEU A C 1
ATOM 1364 O O . LEU A 1 172 ? -13.263 9.160 14.663 1.00 84.44 172 LEU A O 1
ATOM 1368 N N . VAL A 1 173 ? -11.836 10.581 13.669 1.00 85.62 173 VAL A N 1
ATOM 1369 C CA . VAL A 1 173 ? -10.639 9.836 14.091 1.00 85.62 173 VAL A CA 1
ATOM 1370 C C . VAL A 1 173 ? -10.490 9.880 15.610 1.00 85.62 173 VAL A C 1
ATOM 1372 O O . VAL A 1 173 ? -10.307 8.837 16.227 1.00 85.62 173 VAL A O 1
ATOM 1375 N N . LYS A 1 174 ? -10.707 11.038 16.243 1.00 87.81 174 LYS A N 1
ATOM 1376 C CA . LYS A 1 174 ? -10.728 11.152 17.718 1.00 87.81 174 LYS A CA 1
ATOM 1377 C C . LYS A 1 174 ? -11.769 10.235 18.358 1.00 87.81 174 LYS A C 1
ATOM 1379 O O . LYS A 1 174 ? -11.577 9.686 19.440 1.00 87.81 174 LYS A O 1
ATOM 1384 N N . ALA A 1 175 ? -12.899 10.087 17.681 1.00 85.06 175 ALA A N 1
ATOM 1385 C CA . ALA A 1 175 ? -13.978 9.198 18.067 1.00 85.06 175 ALA A CA 1
ATOM 1386 C C . ALA A 1 175 ? -13.518 7.721 18.032 1.00 85.06 175 ALA A C 1
ATOM 1388 O O . ALA A 1 175 ? -13.683 6.996 19.013 1.00 85.06 175 ALA A O 1
ATOM 1389 N N . LEU A 1 176 ? -12.862 7.302 16.944 1.00 85.69 176 LEU A N 1
ATOM 1390 C CA . LEU A 1 176 ? -12.252 5.973 16.818 1.00 85.69 176 LEU A CA 1
ATOM 1391 C C . LEU A 1 176 ? -11.163 5.707 17.858 1.00 85.69 176 LEU A C 1
ATOM 1393 O O . LEU A 1 176 ? -11.128 4.619 18.430 1.00 85.69 176 LEU A O 1
ATOM 1397 N N . GLU A 1 177 ? -10.286 6.676 18.114 1.00 87.62 177 GLU A N 1
ATOM 1398 C CA . GLU A 1 177 ? -9.240 6.563 19.134 1.00 87.62 177 GLU A CA 1
ATOM 1399 C C . GLU A 1 177 ? -9.854 6.322 20.514 1.00 87.62 177 GLU A C 1
ATOM 1401 O O . GLU A 1 177 ? -9.435 5.414 21.229 1.00 87.62 177 GLU A O 1
ATOM 1406 N N . SER A 1 178 ? -10.905 7.067 20.867 1.00 87.62 178 SER A N 1
ATOM 1407 C CA . SER A 1 178 ? -11.621 6.882 22.132 1.00 87.62 178 SER A CA 1
ATOM 1408 C C . SER A 1 178 ? -12.268 5.497 22.244 1.00 87.62 178 SER A C 1
ATOM 1410 O O . SER A 1 178 ? -12.191 4.861 23.299 1.00 87.62 178 SER A O 1
ATOM 1412 N N . SER A 1 179 ? -12.907 5.015 21.175 1.00 86.38 179 SER A N 1
ATOM 1413 C CA . SER A 1 179 ? -13.509 3.676 21.147 1.00 86.38 179 SER A CA 1
ATOM 1414 C C . SER A 1 179 ? -12.443 2.581 21.254 1.00 86.38 179 SER A C 1
ATOM 1416 O O . SER A 1 179 ? -12.577 1.684 22.082 1.00 86.38 179 SER A O 1
ATOM 1418 N N . THR A 1 180 ? -11.330 2.720 20.530 1.00 87.06 180 THR A N 1
ATOM 1419 C CA . THR A 1 180 ? -10.185 1.796 20.600 1.00 87.06 180 THR A CA 1
ATOM 1420 C C . THR A 1 180 ? -9.565 1.783 21.998 1.00 87.06 180 THR A C 1
ATOM 1422 O O . THR A 1 180 ? -9.274 0.719 22.536 1.00 87.06 180 THR A O 1
ATOM 1425 N N . SER A 1 181 ? -9.405 2.952 22.628 1.00 90.31 181 SER A N 1
ATOM 1426 C CA . SER A 1 181 ? -8.911 3.058 24.006 1.00 90.31 181 SER A CA 1
ATOM 1427 C C . SER A 1 181 ? -9.833 2.330 24.984 1.00 90.31 181 SER A C 1
ATOM 1429 O O . SER A 1 181 ? -9.349 1.640 25.879 1.00 90.31 181 SER A O 1
ATOM 1431 N N . THR A 1 182 ? -11.150 2.418 24.784 1.00 88.62 182 THR A N 1
ATOM 1432 C CA . THR A 1 182 ? -12.135 1.703 25.608 1.00 88.62 182 THR A CA 1
ATOM 1433 C C . THR A 1 182 ? -12.024 0.187 25.423 1.00 88.62 182 THR A C 1
ATOM 1435 O O . THR A 1 182 ? -11.967 -0.532 26.420 1.00 88.62 182 THR A O 1
ATOM 1438 N N . GLY A 1 183 ? -11.907 -0.297 24.181 1.00 88.31 183 GLY A N 1
ATOM 1439 C CA . GLY A 1 183 ? -11.687 -1.720 23.886 1.00 88.31 183 GLY A CA 1
ATOM 1440 C C . GLY A 1 183 ? -10.406 -2.249 24.537 1.00 88.31 183 GLY A C 1
ATOM 1441 O O . GLY A 1 183 ? -10.436 -3.199 25.313 1.00 88.31 183 GLY A O 1
ATOM 1442 N N . ILE A 1 184 ? -9.282 -1.540 24.374 1.00 92.75 184 ILE A N 1
ATOM 1443 C CA . ILE A 1 184 ? -8.018 -1.889 25.047 1.00 92.75 184 ILE A CA 1
ATOM 1444 C C . ILE A 1 184 ? -8.177 -1.884 26.572 1.00 92.75 184 ILE A C 1
ATOM 1446 O O . ILE A 1 184 ? -7.601 -2.732 27.245 1.00 92.75 184 ILE A O 1
ATOM 1450 N N . ALA A 1 185 ? -8.922 -0.941 27.153 1.00 93.06 185 ALA A N 1
ATOM 1451 C CA . ALA A 1 185 ? -9.114 -0.865 28.602 1.00 93.06 185 ALA A CA 1
ATOM 1452 C C . ALA A 1 185 ? -9.961 -2.017 29.165 1.00 93.06 185 ALA A C 1
ATOM 1454 O O . ALA A 1 185 ? -9.786 -2.368 30.329 1.00 93.06 185 ALA A O 1
ATOM 1455 N N . THR A 1 186 ? -10.848 -2.596 28.354 1.00 90.69 186 THR A N 1
ATOM 1456 C CA . THR A 1 186 ? -11.844 -3.590 28.785 1.00 90.69 186 THR A CA 1
ATOM 1457 C C . THR A 1 186 ? -11.537 -5.020 28.341 1.00 90.69 186 THR A C 1
ATOM 1459 O O . THR A 1 186 ? -12.078 -5.944 28.938 1.00 90.69 186 THR A O 1
ATOM 1462 N N . ALA A 1 187 ? -10.620 -5.215 27.387 1.00 91.81 187 ALA A N 1
ATOM 1463 C CA . ALA A 1 187 ? -10.200 -6.532 26.903 1.00 91.81 187 ALA A CA 1
ATOM 1464 C C . ALA A 1 187 ? -9.715 -7.440 28.046 1.00 91.81 187 ALA A C 1
ATOM 1466 O O . ALA A 1 187 ? -8.745 -7.113 28.726 1.00 91.81 187 ALA A O 1
ATOM 1467 N N . ASP A 1 188 ? -10.351 -8.581 28.266 1.00 92.75 188 ASP A N 1
ATOM 1468 C CA . ASP A 1 188 ? -10.100 -9.471 29.409 1.00 92.75 188 ASP A CA 1
ATOM 1469 C C . ASP A 1 188 ? -8.820 -10.319 29.284 1.00 92.75 188 ASP A C 1
ATOM 1471 O O . ASP A 1 188 ? -8.235 -10.721 30.289 1.00 92.75 188 ASP A O 1
ATOM 1475 N N . TRP A 1 189 ? -8.349 -10.544 28.060 1.00 94.81 189 TRP A N 1
ATOM 1476 C CA . TRP A 1 189 ? -7.175 -11.363 27.752 1.00 94.81 189 TRP A CA 1
ATOM 1477 C C . TRP A 1 189 ? -5.830 -10.631 27.903 1.00 94.81 189 TRP A C 1
ATOM 1479 O O . TRP A 1 189 ? -4.775 -11.261 27.809 1.00 94.81 189 TRP A O 1
ATOM 1489 N N . LEU A 1 190 ? -5.843 -9.311 28.130 1.00 95.56 190 LEU A N 1
ATOM 1490 C CA . LEU A 1 190 ? -4.636 -8.506 28.339 1.00 95.56 190 LEU A CA 1
ATOM 1491 C C . LEU A 1 190 ? -4.254 -8.420 29.820 1.00 95.56 190 LEU A C 1
ATOM 1493 O O . LEU A 1 190 ? -5.052 -7.991 30.654 1.00 95.56 190 LEU A O 1
ATOM 1497 N N . ASP A 1 191 ? -2.990 -8.706 30.133 1.00 97.25 191 ASP A N 1
ATOM 1498 C CA . ASP A 1 191 ? -2.418 -8.323 31.425 1.00 97.25 191 ASP A CA 1
ATOM 1499 C C . ASP A 1 191 ? -2.255 -6.794 31.554 1.00 97.25 191 ASP A C 1
ATOM 1501 O O . ASP A 1 191 ? -2.246 -6.048 30.566 1.00 97.25 191 ASP A O 1
ATOM 1505 N N . ASP A 1 192 ? -2.123 -6.312 32.793 1.00 97.56 192 ASP A N 1
ATOM 1506 C CA . ASP A 1 192 ? -2.074 -4.876 33.099 1.00 97.56 192 ASP A CA 1
ATOM 1507 C C . ASP A 1 192 ? -0.895 -4.157 32.427 1.00 97.56 192 ASP A C 1
ATOM 1509 O O . ASP A 1 192 ? -1.024 -3.016 31.977 1.00 97.56 192 ASP A O 1
ATOM 1513 N N . SER A 1 193 ? 0.256 -4.829 32.323 1.00 98.00 193 SER A N 1
ATOM 1514 C CA . SER A 1 193 ? 1.471 -4.271 31.720 1.00 98.00 193 SER A CA 1
ATOM 1515 C C . SER A 1 193 ? 1.288 -4.053 30.217 1.00 98.00 193 SER A C 1
ATOM 1517 O O . SER A 1 193 ? 1.547 -2.970 29.684 1.00 98.00 193 SER A O 1
ATOM 1519 N N . THR A 1 194 ? 0.775 -5.065 29.522 1.00 97.81 194 THR A N 1
ATOM 1520 C CA . THR A 1 194 ? 0.508 -5.030 28.084 1.00 97.81 194 THR A CA 1
ATOM 1521 C C . THR A 1 194 ? -0.597 -4.031 27.771 1.00 97.81 194 THR A C 1
ATOM 1523 O O . THR A 1 194 ? -0.464 -3.253 26.825 1.00 97.81 194 THR A O 1
ATOM 1526 N N . ARG A 1 195 ? -1.639 -3.964 28.607 1.00 96.94 195 ARG A N 1
ATOM 1527 C CA . ARG A 1 195 ? -2.701 -2.957 28.505 1.00 96.94 195 ARG A CA 1
ATOM 1528 C C . ARG A 1 195 ? -2.154 -1.535 28.614 1.00 96.94 195 ARG A C 1
ATOM 1530 O O . ARG A 1 195 ? -2.456 -0.698 27.763 1.00 96.94 195 ARG A O 1
ATOM 1537 N N . ALA A 1 196 ? -1.311 -1.257 29.609 1.00 97.62 196 ALA A N 1
ATOM 1538 C CA . ALA A 1 196 ? -0.683 0.055 29.779 1.00 97.62 196 ALA A CA 1
ATOM 1539 C C . ALA A 1 196 ? 0.217 0.428 28.585 1.00 97.62 196 ALA A C 1
ATOM 1541 O O . ALA A 1 196 ? 0.191 1.567 28.106 1.00 97.62 196 ALA A O 1
ATOM 1542 N N . ASN A 1 197 ? 0.968 -0.539 28.050 1.00 98.00 197 ASN A N 1
ATOM 1543 C CA . ASN A 1 197 ? 1.784 -0.345 26.851 1.00 98.00 197 ASN A CA 1
ATOM 1544 C C . ASN A 1 197 ? 0.929 -0.075 25.604 1.00 98.00 197 ASN A C 1
ATOM 1546 O O . ASN A 1 197 ? 1.260 0.815 24.820 1.00 98.00 197 ASN A O 1
ATOM 1550 N N . ALA A 1 198 ? -0.191 -0.783 25.434 1.00 96.25 198 ALA A N 1
ATOM 1551 C CA . ALA A 1 198 ? -1.121 -0.570 24.328 1.00 96.25 198 ALA A CA 1
ATOM 1552 C C . ALA A 1 198 ? -1.768 0.825 24.387 1.00 96.25 198 ALA A C 1
ATOM 1554 O O . ALA A 1 198 ? -1.790 1.528 23.377 1.00 96.25 198 ALA A O 1
ATOM 1555 N N . GLN A 1 199 ? -2.186 1.282 25.574 1.00 96.88 199 GLN A N 1
ATOM 1556 C CA . GLN A 1 199 ? -2.681 2.652 25.775 1.00 96.88 199 GLN A CA 1
ATOM 1557 C C . GLN A 1 199 ? -1.600 3.704 25.490 1.00 96.88 199 GLN A C 1
ATOM 1559 O O . GLN A 1 199 ? -1.866 4.718 24.851 1.00 96.88 199 GLN A O 1
ATOM 1564 N N . THR A 1 200 ? -0.355 3.445 25.903 1.00 97.50 200 THR A N 1
ATOM 1565 C CA . THR A 1 200 ? 0.790 4.330 25.619 1.00 97.50 200 THR A CA 1
ATOM 1566 C C . THR A 1 200 ? 1.109 4.393 24.126 1.00 97.50 200 THR A C 1
ATOM 1568 O O . THR A 1 200 ? 1.536 5.428 23.620 1.00 97.50 200 THR A O 1
ATOM 1571 N N . LYS A 1 201 ? 0.921 3.289 23.399 1.00 96.06 201 LYS A N 1
ATOM 1572 C CA . LYS A 1 201 ? 1.068 3.265 21.942 1.00 96.06 201 LYS A CA 1
ATOM 1573 C C . LYS A 1 201 ? -0.050 4.065 21.273 1.00 96.06 201 LYS A C 1
ATOM 1575 O O . LYS A 1 201 ? 0.245 4.868 20.394 1.00 96.06 201 LYS A O 1
ATOM 1580 N N . LEU A 1 202 ? -1.296 3.884 21.714 1.00 93.56 202 LEU A N 1
ATOM 1581 C CA . LEU A 1 202 ? -2.448 4.622 21.196 1.00 93.56 202 LEU A CA 1
ATOM 1582 C C . LEU A 1 202 ? -2.325 6.132 21.453 1.00 93.56 202 LEU A C 1
ATOM 1584 O O . LEU A 1 202 ? -2.602 6.916 20.557 1.00 93.56 202 LEU A O 1
ATOM 1588 N N . SER A 1 203 ? -1.821 6.554 22.618 1.00 94.44 203 SER A N 1
ATOM 1589 C CA . SER A 1 203 ? -1.628 7.982 22.928 1.00 94.44 203 SER A CA 1
ATOM 1590 C C . SER A 1 203 ? -0.545 8.672 22.089 1.00 94.44 203 SER A C 1
ATOM 1592 O O . SER A 1 203 ? -0.464 9.898 22.075 1.00 94.44 203 SER A O 1
ATOM 1594 N N . LYS A 1 204 ? 0.287 7.894 21.387 1.00 93.19 204 LYS A N 1
ATOM 1595 C CA . LYS A 1 204 ? 1.307 8.370 20.442 1.00 93.19 204 LYS A CA 1
ATOM 1596 C C . LYS A 1 204 ? 0.896 8.166 18.984 1.00 93.19 204 LYS A C 1
ATOM 1598 O O . LYS A 1 204 ? 1.723 8.367 18.094 1.00 93.19 204 LYS A O 1
ATOM 1603 N N . PHE A 1 205 ? -0.335 7.722 18.734 1.00 88.44 205 PHE A N 1
ATOM 1604 C CA . PHE A 1 205 ? -0.843 7.540 17.385 1.00 88.44 205 PHE A CA 1
ATOM 1605 C C . PHE A 1 205 ? -0.905 8.896 16.673 1.00 88.44 205 PHE A C 1
ATOM 1607 O O . PHE A 1 205 ? -1.428 9.874 17.202 1.00 88.44 205 PHE A O 1
ATOM 1614 N N . VAL A 1 206 ? -0.324 8.955 15.478 1.00 85.44 206 VAL A N 1
ATOM 1615 C CA . VAL A 1 206 ? -0.368 10.129 14.606 1.00 85.44 206 VAL A CA 1
ATOM 1616 C C . VAL A 1 206 ? -1.213 9.746 13.403 1.00 85.44 206 VAL A C 1
ATOM 1618 O O . VAL A 1 206 ? -0.870 8.809 12.685 1.00 85.44 206 VAL A O 1
ATOM 1621 N N . TYR A 1 207 ? -2.313 10.464 13.182 1.00 84.81 207 TYR A N 1
ATOM 1622 C CA . TYR A 1 207 ? -3.143 10.315 11.991 1.00 84.81 207 TYR A CA 1
ATOM 1623 C C . TYR A 1 207 ? -2.927 11.477 11.031 1.00 84.81 207 TYR A C 1
ATOM 1625 O O . TYR A 1 207 ? -2.727 12.626 11.434 1.00 84.81 207 TYR A O 1
ATOM 1633 N N . LEU A 1 208 ? -2.980 11.153 9.743 1.00 82.56 208 LEU A N 1
ATOM 1634 C CA . LEU A 1 208 ? -2.767 12.091 8.655 1.00 82.56 208 LEU A CA 1
ATOM 1635 C C . LEU A 1 208 ? -4.057 12.221 7.846 1.00 82.56 208 LEU A C 1
ATOM 1637 O O . LEU A 1 208 ? -4.608 11.217 7.395 1.00 82.56 208 LEU A O 1
ATOM 1641 N N . LEU A 1 209 ? -4.546 13.450 7.673 1.00 83.06 209 LEU A N 1
ATOM 1642 C CA . LEU A 1 209 ? -5.807 13.751 6.992 1.00 83.06 209 LEU A CA 1
ATOM 1643 C C . LEU A 1 209 ? -5.567 14.763 5.880 1.00 83.06 209 LEU A C 1
ATOM 1645 O O . LEU A 1 209 ? -4.862 15.740 6.095 1.00 83.06 209 LEU A O 1
ATOM 1649 N N . GLY A 1 210 ? -6.198 14.563 4.723 1.00 73.75 210 GLY A N 1
ATOM 1650 C CA . GLY A 1 210 ? -6.245 15.608 3.700 1.00 73.75 210 GLY A CA 1
ATOM 1651 C C . GLY A 1 210 ? -4.920 15.915 3.005 1.00 73.75 210 GLY A C 1
ATOM 1652 O O . GLY A 1 210 ? -4.769 17.019 2.510 1.00 73.75 210 GLY A O 1
ATOM 1653 N N . GLY A 1 211 ? -3.988 14.961 2.948 1.00 78.75 211 GLY A N 1
ATOM 1654 C CA . GLY A 1 211 ? -2.717 15.097 2.229 1.00 78.75 211 GLY A CA 1
ATOM 1655 C C . GLY A 1 211 ? -1.553 15.660 3.044 1.00 78.75 211 GLY A C 1
ATOM 1656 O O . GLY A 1 211 ? -1.730 16.049 4.198 1.00 78.75 211 GLY A O 1
ATOM 1657 N N . PRO A 1 212 ? -0.338 15.631 2.466 1.00 78.19 212 PRO A N 1
ATOM 1658 C CA . PRO A 1 212 ? 0.881 16.026 3.162 1.00 78.19 212 PRO A CA 1
ATOM 1659 C C . PRO A 1 212 ? 0.888 17.526 3.458 1.00 78.19 212 PRO A C 1
ATOM 1661 O O . PRO A 1 212 ? 0.518 18.336 2.616 1.00 78.19 212 PRO A O 1
ATOM 1664 N N . GLU A 1 213 ? 1.378 17.901 4.640 1.00 78.00 213 GLU A N 1
ATOM 1665 C CA . GLU A 1 213 ? 1.524 19.314 5.024 1.00 78.00 213 GLU A CA 1
ATOM 1666 C C . GLU A 1 213 ? 2.560 20.044 4.164 1.00 78.00 213 GLU A C 1
ATOM 1668 O O . GLU A 1 213 ? 2.426 21.235 3.895 1.00 78.00 213 GLU A O 1
ATOM 1673 N N . ASN A 1 214 ? 3.592 19.317 3.732 1.00 79.44 214 ASN A N 1
ATOM 1674 C CA . ASN A 1 214 ? 4.680 19.827 2.908 1.00 79.44 214 ASN A CA 1
ATOM 1675 C C . ASN A 1 214 ? 4.790 18.974 1.636 1.00 79.44 214 ASN A C 1
ATOM 1677 O O . ASN A 1 214 ? 5.664 18.105 1.576 1.00 79.44 214 ASN A O 1
ATOM 1681 N N . PRO A 1 215 ? 3.904 19.171 0.638 1.00 79.12 215 PRO A N 1
ATOM 1682 C CA . PRO A 1 215 ? 3.919 18.361 -0.569 1.00 79.12 215 PRO A CA 1
ATOM 1683 C C . PRO A 1 215 ? 5.250 18.490 -1.318 1.00 79.12 215 PRO A C 1
ATOM 1685 O O . PRO A 1 215 ? 5.801 19.588 -1.439 1.00 79.12 215 PRO A O 1
ATOM 1688 N N . GLN A 1 216 ? 5.758 17.388 -1.876 1.00 82.00 216 GLN A N 1
ATOM 1689 C CA . GLN A 1 216 ? 6.929 17.412 -2.750 1.00 82.00 216 GLN A CA 1
ATOM 1690 C C . GLN A 1 216 ? 6.692 18.345 -3.944 1.00 82.00 216 GLN A C 1
ATOM 1692 O O . GLN A 1 216 ? 5.889 18.080 -4.842 1.00 82.00 216 GLN A O 1
ATOM 1697 N N . LEU A 1 217 ? 7.472 19.423 -3.988 1.00 82.12 217 LEU A N 1
ATOM 1698 C CA . LEU A 1 217 ? 7.495 20.349 -5.111 1.00 82.12 217 LEU A CA 1
ATOM 1699 C C . LEU A 1 217 ? 8.631 20.015 -6.081 1.00 82.12 217 LEU A C 1
ATOM 1701 O O . LEU A 1 217 ? 9.650 19.418 -5.724 1.00 82.12 217 LEU A O 1
ATOM 1705 N N . TYR A 1 218 ? 8.472 20.476 -7.320 1.00 84.81 218 TYR A N 1
ATOM 1706 C CA . TYR A 1 218 ? 9.448 20.309 -8.397 1.00 84.81 218 TYR A CA 1
ATOM 1707 C C . TYR A 1 218 ? 9.913 21.669 -8.956 1.00 84.81 218 TYR A C 1
ATOM 1709 O O . TYR A 1 218 ? 9.814 21.904 -10.160 1.00 84.81 218 TYR A O 1
ATOM 1717 N N . PRO A 1 219 ? 10.413 22.600 -8.116 1.00 81.94 219 PRO A N 1
ATOM 1718 C CA . PRO A 1 219 ? 10.643 23.994 -8.516 1.00 81.94 219 PRO A CA 1
ATOM 1719 C C . PRO A 1 219 ? 11.732 24.166 -9.586 1.00 81.94 219 PRO A C 1
ATOM 1721 O O . PRO A 1 219 ? 11.745 25.162 -10.301 1.00 81.94 219 PRO A O 1
ATOM 1724 N N . THR A 1 220 ? 12.653 23.209 -9.703 1.00 80.69 220 THR A N 1
ATOM 1725 C CA . THR A 1 220 ? 13.757 23.219 -10.678 1.00 80.69 220 THR A CA 1
ATOM 1726 C C . THR A 1 220 ? 13.460 22.393 -11.932 1.00 80.69 220 THR A C 1
ATOM 1728 O O . THR A 1 220 ? 14.311 22.277 -12.817 1.00 80.69 220 THR A O 1
ATOM 1731 N N . LEU A 1 221 ? 12.275 21.783 -12.017 1.00 86.69 221 LEU A N 1
ATOM 1732 C CA . LEU A 1 221 ? 11.944 20.832 -13.065 1.00 86.69 221 LEU A CA 1
ATOM 1733 C C . LEU A 1 221 ? 11.322 21.533 -14.275 1.00 86.69 221 LEU A C 1
ATOM 1735 O O . LEU A 1 221 ? 10.154 21.912 -14.265 1.00 86.69 221 LEU A O 1
ATOM 1739 N N . THR A 1 222 ? 12.079 21.600 -15.367 1.00 90.31 222 THR A N 1
ATOM 1740 C CA . THR A 1 222 ? 11.547 21.997 -16.677 1.00 90.31 222 THR A CA 1
ATOM 1741 C C . THR A 1 222 ? 11.288 20.761 -17.532 1.00 90.31 222 THR A C 1
ATOM 1743 O O . THR A 1 222 ? 12.227 20.058 -17.939 1.00 90.31 222 THR A O 1
ATOM 1746 N N . LEU A 1 223 ? 10.009 20.513 -17.819 1.00 90.69 223 LEU A N 1
ATOM 1747 C CA . LEU A 1 223 ? 9.548 19.432 -18.687 1.00 90.69 223 LEU A CA 1
ATOM 1748 C C . LEU A 1 223 ? 9.424 19.903 -20.139 1.00 90.69 223 LEU A C 1
ATOM 1750 O O . LEU A 1 223 ? 8.990 21.020 -20.408 1.00 90.69 223 LEU A O 1
ATOM 1754 N N . ASP A 1 224 ? 9.779 19.031 -21.078 1.00 94.31 224 ASP A N 1
ATOM 1755 C CA . ASP A 1 224 ? 9.608 19.259 -22.513 1.00 94.31 224 ASP A CA 1
ATOM 1756 C C . ASP A 1 224 ? 8.496 18.355 -23.055 1.00 94.31 224 ASP A C 1
ATOM 1758 O O . ASP A 1 224 ? 8.610 17.129 -23.032 1.00 94.31 224 ASP A O 1
ATOM 1762 N N . SER A 1 225 ? 7.430 18.957 -23.586 1.00 93.75 225 SER A N 1
ATOM 1763 C CA . SER A 1 225 ? 6.304 18.247 -24.213 1.00 93.75 225 SER A CA 1
ATOM 1764 C C . SER A 1 225 ? 6.709 17.249 -25.310 1.00 93.75 225 SER A C 1
ATOM 1766 O O . SER A 1 225 ? 5.969 16.304 -25.579 1.00 93.75 225 SER A O 1
ATOM 1768 N N . LYS A 1 226 ? 7.886 17.421 -25.927 1.00 94.31 226 LYS A N 1
ATOM 1769 C CA . LYS A 1 226 ? 8.411 16.555 -26.991 1.00 94.31 226 LYS A CA 1
ATOM 1770 C C . LYS A 1 226 ? 9.338 15.447 -26.480 1.00 94.31 226 LYS A C 1
ATOM 1772 O O . LYS A 1 226 ? 9.773 14.619 -27.274 1.00 94.31 226 LYS A O 1
ATOM 1777 N N . SER A 1 227 ? 9.640 15.402 -25.179 1.00 92.69 227 SER A N 1
ATOM 1778 C CA . SER A 1 227 ? 10.659 14.511 -24.607 1.00 92.69 227 SER A CA 1
ATOM 1779 C C . SER A 1 227 ? 10.152 13.731 -23.385 1.00 92.69 227 SER A C 1
ATOM 1781 O O . SER A 1 227 ? 10.627 13.900 -22.263 1.00 92.69 227 SER A O 1
ATOM 1783 N N . TYR A 1 228 ? 9.175 12.842 -23.596 1.00 90.81 228 TYR A N 1
ATOM 1784 C CA . TYR A 1 228 ? 8.531 12.070 -22.519 1.00 90.81 228 TYR A CA 1
ATOM 1785 C C . TYR A 1 228 ? 9.518 11.251 -21.666 1.00 90.81 228 TYR A C 1
ATOM 1787 O O . TYR A 1 228 ? 9.499 11.348 -20.438 1.00 90.81 228 TYR A O 1
ATOM 1795 N N . PHE A 1 229 ? 10.412 10.485 -22.298 1.00 89.94 229 PHE A N 1
ATOM 1796 C CA . PHE A 1 229 ? 11.371 9.645 -21.574 1.00 89.94 229 PHE A CA 1
ATOM 1797 C C . PHE A 1 229 ? 12.352 10.479 -20.732 1.00 89.94 229 PHE A C 1
ATOM 1799 O O . PHE A 1 229 ? 12.596 10.180 -19.565 1.00 89.94 229 PHE A O 1
ATOM 1806 N N . ASN A 1 230 ? 12.853 11.587 -21.285 1.00 90.69 230 ASN A N 1
ATOM 1807 C CA . ASN A 1 230 ? 13.746 12.492 -20.564 1.00 90.69 230 ASN A CA 1
ATOM 1808 C C . ASN A 1 230 ? 13.036 13.199 -19.398 1.00 90.69 230 ASN A C 1
ATOM 1810 O O . ASN A 1 230 ? 13.624 13.391 -18.340 1.00 90.69 230 ASN A O 1
ATOM 1814 N N . ASN A 1 231 ? 11.759 13.561 -19.560 1.00 92.38 231 ASN A N 1
ATOM 1815 C CA . ASN A 1 231 ? 10.954 14.129 -18.476 1.00 92.38 231 ASN A CA 1
ATOM 1816 C C . ASN A 1 231 ? 10.860 13.170 -17.286 1.00 92.38 231 ASN A C 1
ATOM 1818 O O . ASN A 1 231 ? 11.078 13.579 -16.147 1.00 92.38 231 ASN A O 1
ATOM 1822 N N . ARG A 1 232 ? 10.595 11.887 -17.555 1.00 89.81 232 ARG A N 1
ATOM 1823 C CA . ARG A 1 232 ? 10.578 10.830 -16.535 1.00 89.81 232 ARG A CA 1
ATOM 1824 C C . ARG A 1 232 ? 11.929 10.695 -15.842 1.00 89.81 232 ARG A C 1
ATOM 1826 O O . ARG A 1 232 ? 11.977 10.641 -14.615 1.00 89.81 232 ARG A O 1
ATOM 1833 N N . TRP A 1 233 ? 13.015 10.700 -16.614 1.00 88.56 233 TRP A N 1
ATOM 1834 C CA . TRP A 1 233 ? 14.369 10.645 -16.068 1.00 88.56 233 TRP A CA 1
ATOM 1835 C C . TRP A 1 233 ? 14.658 11.819 -15.124 1.00 88.56 233 TRP A C 1
ATOM 1837 O O . TRP A 1 233 ? 15.082 11.601 -13.992 1.00 88.56 233 TRP A O 1
ATOM 1847 N N . LYS A 1 234 ? 14.343 13.053 -15.537 1.00 91.50 234 LYS A N 1
ATOM 1848 C CA . LYS A 1 234 ? 14.511 14.252 -14.702 1.00 91.50 234 LYS A CA 1
ATOM 1849 C C . LYS A 1 234 ? 13.735 14.163 -13.387 1.00 91.50 234 LYS A C 1
ATOM 1851 O O . LYS A 1 234 ? 14.289 14.484 -12.340 1.00 91.50 234 LYS A O 1
ATOM 1856 N N . VAL A 1 235 ? 12.479 13.704 -13.418 1.00 90.44 235 VAL A N 1
ATOM 1857 C CA . VAL A 1 235 ? 11.699 13.513 -12.181 1.00 90.44 235 VAL A CA 1
ATOM 1858 C C . VAL A 1 235 ? 12.338 12.445 -11.295 1.00 90.44 235 VAL A C 1
ATOM 1860 O O . VAL A 1 235 ? 12.495 12.660 -10.096 1.00 90.44 235 VAL A O 1
ATOM 1863 N N . SER A 1 236 ? 12.766 11.320 -11.876 1.00 89.00 236 SER A N 1
ATOM 1864 C CA . SER A 1 236 ? 13.453 10.267 -11.126 1.00 89.00 236 SER A CA 1
ATOM 1865 C C . SER A 1 236 ? 14.725 10.778 -10.449 1.00 89.00 236 SER A C 1
ATOM 1867 O O . SER A 1 236 ? 14.995 10.378 -9.320 1.00 89.00 236 SER A O 1
ATOM 1869 N N . GLN A 1 237 ? 15.497 11.651 -11.104 1.00 89.38 237 GLN A N 1
ATOM 1870 C CA . GLN A 1 237 ? 16.691 12.262 -10.512 1.00 89.38 237 GLN A CA 1
ATOM 1871 C C . GLN A 1 237 ? 16.331 13.136 -9.310 1.00 89.38 237 GLN A C 1
ATOM 1873 O O . GLN A 1 237 ? 16.899 12.941 -8.242 1.00 89.38 237 GLN A O 1
ATOM 1878 N N . VAL A 1 238 ? 15.332 14.017 -9.445 1.00 89.19 238 VAL A N 1
ATOM 1879 C CA . VAL A 1 238 ? 14.855 14.845 -8.325 1.00 89.19 238 VAL A CA 1
ATOM 1880 C C . VAL A 1 238 ? 14.397 13.973 -7.154 1.00 89.19 238 VAL A C 1
ATOM 1882 O O . VAL A 1 238 ? 14.802 14.218 -6.022 1.00 89.19 238 VAL A O 1
ATOM 1885 N N . ASN A 1 239 ? 13.612 12.923 -7.411 1.00 86.69 239 ASN A N 1
ATOM 1886 C CA . ASN A 1 239 ? 13.124 12.026 -6.361 1.00 86.69 239 ASN A CA 1
ATOM 1887 C C . ASN A 1 239 ? 14.273 11.274 -5.663 1.00 86.69 239 ASN A C 1
ATOM 1889 O O . ASN A 1 239 ? 14.263 11.131 -4.441 1.00 86.69 239 ASN A O 1
ATOM 1893 N N . ILE A 1 240 ? 15.277 10.807 -6.417 1.00 87.25 240 ILE A N 1
ATOM 1894 C CA . ILE A 1 240 ? 16.470 10.157 -5.854 1.00 87.25 240 ILE A CA 1
ATOM 1895 C C . ILE A 1 240 ? 17.265 11.148 -5.000 1.00 87.25 240 ILE A C 1
ATOM 1897 O O . ILE A 1 240 ? 17.579 10.829 -3.856 1.00 87.25 240 ILE A O 1
ATOM 1901 N N . ASP A 1 241 ? 17.549 12.342 -5.517 1.00 88.38 241 ASP A N 1
ATOM 1902 C CA . ASP A 1 241 ? 18.318 13.365 -4.808 1.00 88.38 241 ASP A CA 1
ATOM 1903 C C . ASP A 1 241 ? 17.613 13.810 -3.523 1.00 88.38 241 ASP A C 1
ATOM 1905 O O . ASP A 1 241 ? 18.257 13.968 -2.486 1.00 88.38 241 ASP A O 1
ATOM 1909 N N . THR A 1 242 ? 16.289 13.983 -3.566 1.00 86.00 242 THR A N 1
ATOM 1910 C CA . THR A 1 242 ? 15.475 14.274 -2.381 1.00 86.00 242 THR A CA 1
ATOM 1911 C C . THR A 1 242 ? 15.574 13.142 -1.363 1.00 86.00 242 THR A C 1
ATOM 1913 O O . THR A 1 242 ? 15.884 13.403 -0.205 1.00 86.00 242 THR A O 1
ATOM 1916 N N . ASN A 1 243 ? 15.378 11.885 -1.777 1.00 86.19 243 ASN A N 1
ATOM 1917 C CA . ASN A 1 243 ? 15.435 10.740 -0.866 1.00 86.19 243 ASN A CA 1
ATOM 1918 C C . ASN A 1 243 ? 16.830 10.545 -0.253 1.00 86.19 243 ASN A C 1
ATOM 1920 O O . ASN A 1 243 ? 16.937 10.236 0.931 1.00 86.19 243 ASN A O 1
ATOM 1924 N N . LEU A 1 244 ? 17.903 10.767 -1.019 1.00 88.69 244 LEU A N 1
ATOM 1925 C CA . LEU A 1 244 ? 19.275 10.697 -0.506 1.00 88.69 244 LEU A CA 1
ATOM 1926 C C . LEU A 1 244 ? 19.558 11.783 0.539 1.00 88.69 244 LEU A C 1
ATOM 1928 O O . LEU A 1 244 ? 20.269 11.521 1.506 1.00 88.69 244 LEU A O 1
ATOM 1932 N N . LYS A 1 245 ? 18.973 12.979 0.395 1.00 89.00 245 LYS A N 1
ATOM 1933 C CA . LYS A 1 245 ? 19.095 14.063 1.387 1.00 89.00 245 LYS A CA 1
ATOM 1934 C C . LYS A 1 245 ? 18.387 13.764 2.710 1.00 89.00 245 LYS A C 1
ATOM 1936 O O . LYS A 1 245 ? 18.712 14.408 3.702 1.00 89.00 245 LYS A O 1
ATOM 1941 N N . LEU A 1 246 ? 17.457 12.804 2.744 1.00 88.06 246 LEU A N 1
ATOM 1942 C CA . LEU A 1 246 ? 16.807 12.363 3.985 1.00 88.06 246 LEU A CA 1
ATOM 1943 C C . LEU A 1 246 ? 17.732 11.498 4.854 1.00 88.06 246 LEU A C 1
ATOM 1945 O O . LEU A 1 246 ? 17.474 11.336 6.045 1.00 88.06 246 LEU A O 1
ATOM 1949 N N . ALA A 1 247 ? 18.816 10.947 4.296 1.00 86.44 247 ALA A N 1
ATOM 1950 C CA . ALA A 1 247 ? 19.756 10.138 5.061 1.00 86.44 247 ALA A CA 1
ATOM 1951 C C . ALA A 1 247 ? 20.381 10.957 6.207 1.00 86.44 247 ALA A C 1
ATOM 1953 O O . ALA A 1 247 ? 20.966 12.019 5.993 1.00 86.44 247 ALA A O 1
ATOM 1954 N N . GLY A 1 248 ? 20.250 10.455 7.437 1.00 86.62 248 GLY A N 1
ATOM 1955 C CA . GLY A 1 248 ? 20.739 11.126 8.646 1.00 86.62 248 GLY A CA 1
ATOM 1956 C C . GLY A 1 248 ? 19.872 12.292 9.136 1.00 86.62 248 GLY A C 1
ATOM 1957 O O . GLY A 1 248 ? 20.196 12.877 10.168 1.00 86.62 248 GLY A O 1
ATOM 1958 N N . GLN A 1 249 ? 18.779 12.620 8.442 1.00 90.25 249 GLN A N 1
ATOM 1959 C CA . GLN A 1 249 ? 17.786 13.580 8.922 1.00 90.25 249 GLN A CA 1
ATOM 1960 C C . GLN A 1 249 ? 16.747 12.882 9.815 1.00 90.25 249 GLN A C 1
ATOM 1962 O O . GLN A 1 249 ? 16.533 11.672 9.678 1.00 90.25 249 GLN A O 1
ATOM 1967 N N . PRO A 1 250 ? 16.081 13.613 10.727 1.00 90.81 250 PRO A N 1
ATOM 1968 C CA . PRO A 1 250 ? 14.922 13.091 11.440 1.00 90.81 250 PRO A CA 1
ATOM 1969 C C . PRO A 1 250 ? 13.850 12.602 10.460 1.00 90.81 250 PRO A C 1
ATOM 1971 O O . PRO A 1 250 ? 13.594 13.243 9.441 1.00 90.81 250 PRO A O 1
ATOM 1974 N N . VAL A 1 251 ? 13.214 11.473 10.779 1.00 87.12 251 VAL A N 1
ATOM 1975 C CA . VAL A 1 251 ? 12.090 10.959 9.989 1.00 87.12 251 VAL A CA 1
ATOM 1976 C C . VAL A 1 251 ? 10.914 11.922 10.114 1.00 87.12 251 VAL A C 1
ATOM 1978 O O . VAL A 1 251 ? 10.488 12.240 11.225 1.00 87.12 251 VAL A O 1
ATOM 1981 N N . ASP A 1 252 ? 10.372 12.346 8.976 1.00 85.00 252 ASP A N 1
ATOM 1982 C CA . ASP A 1 252 ? 9.103 13.062 8.924 1.00 85.00 252 ASP A CA 1
ATOM 1983 C C . ASP A 1 252 ? 7.952 12.075 9.163 1.00 85.00 252 ASP A C 1
ATOM 1985 O O . ASP A 1 252 ? 7.586 11.290 8.288 1.00 85.00 252 ASP A O 1
ATOM 1989 N N . ASN A 1 253 ? 7.389 12.103 10.371 1.00 81.88 253 ASN A N 1
ATOM 1990 C CA . ASN A 1 253 ? 6.272 11.250 10.774 1.00 81.88 253 ASN A CA 1
ATOM 1991 C C . ASN A 1 253 ? 4.904 11.754 10.278 1.00 81.88 253 ASN A C 1
ATOM 1993 O O . ASN A 1 253 ? 3.885 11.153 10.621 1.00 81.88 253 ASN A O 1
ATOM 1997 N N . ARG A 1 254 ? 4.874 12.844 9.499 1.00 80.44 254 ARG A N 1
ATOM 1998 C CA . ARG A 1 254 ? 3.668 13.389 8.859 1.00 80.44 254 ARG A CA 1
ATOM 1999 C C . ARG A 1 254 ? 3.684 13.259 7.337 1.00 80.44 254 ARG A C 1
ATOM 2001 O O . ARG A 1 254 ? 2.752 13.715 6.672 1.00 80.44 254 ARG A O 1
ATOM 2008 N N . LYS A 1 255 ? 4.697 12.587 6.784 1.00 78.69 255 LYS A N 1
ATOM 2009 C CA . LYS A 1 255 ? 4.774 12.252 5.363 1.00 78.69 255 LYS A CA 1
ATOM 2010 C C . LYS A 1 255 ? 3.741 11.180 4.999 1.00 78.69 255 LYS A C 1
ATOM 2012 O O . LYS A 1 255 ? 3.617 10.166 5.678 1.00 78.69 255 LYS A O 1
ATOM 2017 N N . PHE A 1 256 ? 3.018 11.396 3.901 1.00 71.25 256 PHE A N 1
ATOM 2018 C CA . PHE A 1 256 ? 2.094 10.410 3.343 1.00 71.25 256 PHE A CA 1
ATOM 2019 C C . PHE A 1 256 ? 2.843 9.408 2.460 1.00 71.25 256 PHE A C 1
ATOM 2021 O O . PHE A 1 256 ? 3.540 9.804 1.528 1.00 71.25 256 PHE A O 1
ATOM 2028 N N . ASP A 1 257 ? 2.635 8.114 2.700 1.00 64.19 257 ASP A N 1
ATOM 2029 C CA . ASP A 1 257 ? 3.168 7.047 1.836 1.00 64.19 257 ASP A CA 1
ATOM 2030 C C . ASP A 1 257 ? 2.325 6.826 0.570 1.00 64.19 257 ASP A C 1
ATOM 2032 O O . ASP A 1 257 ? 2.795 6.256 -0.415 1.00 64.19 257 ASP A O 1
ATOM 2036 N N . VAL A 1 258 ? 1.069 7.283 0.581 1.00 59.47 258 VAL A N 1
ATOM 2037 C CA . VAL A 1 258 ? 0.132 7.190 -0.544 1.00 59.47 258 VAL A CA 1
ATOM 2038 C C . VAL A 1 258 ? -0.556 8.537 -0.776 1.00 59.47 258 VAL A C 1
ATOM 2040 O O . VAL A 1 258 ? -0.887 9.215 0.200 1.00 59.47 258 VAL A O 1
ATOM 2043 N N . PRO A 1 259 ? -0.819 8.937 -2.037 1.00 51.50 259 PRO A N 1
ATOM 2044 C CA . PRO A 1 259 ? -1.601 10.134 -2.321 1.00 51.50 259 PRO A CA 1
ATOM 2045 C C . PRO A 1 259 ? -2.947 10.087 -1.580 1.00 51.50 259 PRO A C 1
ATOM 2047 O O . PRO A 1 259 ? -3.552 9.011 -1.497 1.00 51.50 259 PRO A O 1
ATOM 2050 N N . PRO A 1 260 ? -3.432 11.221 -1.047 1.00 47.72 260 PRO A N 1
ATOM 2051 C CA . PRO A 1 260 ? -4.621 11.271 -0.207 1.00 47.72 260 PRO A CA 1
ATOM 2052 C C . PRO A 1 260 ? -5.857 10.819 -0.988 1.00 47.72 260 PRO A C 1
ATOM 2054 O O . PRO A 1 260 ? -6.466 11.566 -1.748 1.00 47.72 260 PRO A O 1
ATOM 2057 N N . ARG A 1 261 ? -6.229 9.556 -0.789 1.00 43.03 261 ARG A N 1
ATOM 2058 C CA . ARG A 1 261 ? -7.509 8.962 -1.164 1.00 43.03 261 ARG A CA 1
ATOM 2059 C C . ARG A 1 261 ? -7.905 8.012 -0.034 1.00 43.03 261 ARG A C 1
ATOM 2061 O O . ARG A 1 261 ? -7.037 7.363 0.545 1.00 43.03 261 ARG A O 1
ATOM 2068 N N . HIS A 1 262 ? -9.213 7.883 0.186 1.00 34.66 262 HIS A N 1
ATOM 2069 C CA . HIS A 1 262 ? -9.909 6.954 1.094 1.00 34.66 262 HIS A CA 1
ATOM 2070 C C . HIS A 1 262 ? -10.237 7.471 2.504 1.00 34.66 262 HIS A C 1
ATOM 2072 O O . HIS A 1 262 ? -9.493 8.211 3.136 1.00 34.66 262 HIS A O 1
ATOM 2078 N N . PHE A 1 263 ? -11.410 7.048 2.977 1.00 28.77 263 PHE A N 1
ATOM 2079 C CA . PHE A 1 263 ? -12.082 7.519 4.185 1.00 28.77 263 PHE A CA 1
ATOM 2080 C C . PHE A 1 263 ? -12.845 6.357 4.832 1.00 28.77 263 PHE A C 1
ATOM 2082 O O . PHE A 1 263 ? -13.455 5.581 4.088 1.00 28.77 263 PHE A O 1
ATOM 2089 N N . ARG A 1 264 ? -12.874 6.277 6.178 1.00 35.44 264 ARG A N 1
ATOM 2090 C CA . ARG A 1 264 ? -14.088 5.950 6.967 1.00 35.44 264 ARG A CA 1
ATOM 2091 C C . ARG A 1 264 ? -13.894 5.797 8.473 1.00 35.44 264 ARG A C 1
ATOM 2093 O O . ARG A 1 264 ? -12.932 5.192 8.924 1.00 35.44 264 ARG A O 1
ATOM 2100 N N . ALA A 1 265 ? -14.961 6.191 9.173 1.00 47.28 265 ALA A N 1
ATOM 2101 C CA . ALA A 1 265 ? -15.520 5.675 10.425 1.00 47.28 265 ALA A CA 1
ATOM 2102 C C . ALA A 1 265 ? -16.851 6.417 10.716 1.00 47.28 265 ALA A C 1
ATOM 2104 O O . ALA A 1 265 ? -17.126 7.428 10.081 1.00 47.28 265 ALA A O 1
ATOM 2105 N N . TYR A 1 266 ? -17.736 5.909 11.585 1.00 52.56 266 TYR A N 1
ATOM 2106 C CA . TYR A 1 266 ? -19.144 6.370 11.591 1.00 52.56 266 TYR A CA 1
ATOM 2107 C C . TYR A 1 266 ? -19.822 6.438 12.969 1.00 52.56 266 TYR A C 1
ATOM 2109 O O . TYR A 1 266 ? -20.510 7.409 13.261 1.00 52.56 266 TYR A O 1
ATOM 2117 N N . ARG A 1 267 ? -19.637 5.445 13.847 1.00 56.53 267 ARG A N 1
ATOM 2118 C CA . ARG A 1 267 ? -20.470 5.296 15.060 1.00 56.53 267 ARG A CA 1
ATOM 2119 C C . ARG A 1 267 ? -20.211 6.347 16.139 1.00 56.53 267 ARG A C 1
ATOM 2121 O O . ARG A 1 267 ? -21.134 6.996 16.614 1.00 56.53 267 ARG A O 1
ATOM 2128 N N . GLU A 1 268 ? -18.953 6.564 16.489 1.00 59.81 268 GLU A N 1
ATOM 2129 C CA . GLU A 1 268 ? -18.577 7.569 17.488 1.00 59.81 268 GLU A CA 1
ATOM 2130 C C . GLU A 1 268 ? -18.769 9.010 16.969 1.00 59.81 268 GLU A C 1
ATOM 2132 O O . GLU A 1 268 ? -19.002 9.936 17.745 1.00 59.81 268 GLU A O 1
ATOM 2137 N N . TYR A 1 269 ? -18.776 9.195 15.644 1.00 63.41 269 TYR A N 1
ATOM 2138 C CA . TYR A 1 269 ? -19.152 10.456 15.001 1.00 63.41 269 TYR A CA 1
ATOM 2139 C C . TYR A 1 269 ? -20.630 10.799 15.221 1.00 63.41 269 TYR A C 1
ATOM 2141 O O . TYR A 1 269 ? -20.942 11.946 15.540 1.00 63.41 269 TYR A O 1
ATOM 2149 N N . LEU A 1 270 ? -21.538 9.816 15.167 1.00 66.31 270 LEU A N 1
ATOM 2150 C CA . LEU A 1 270 ? -22.969 10.065 15.381 1.00 66.31 270 LEU A CA 1
ATOM 2151 C C . LEU A 1 270 ? -23.321 10.560 16.794 1.00 66.31 270 LEU A C 1
ATOM 2153 O O . LEU A 1 270 ? -24.353 11.202 16.970 1.00 66.31 270 LEU A O 1
ATOM 2157 N N . LYS A 1 271 ? -22.459 10.335 17.798 1.00 67.25 271 LYS A N 1
ATOM 2158 C CA . LYS A 1 271 ? -22.635 10.920 19.143 1.00 67.25 271 LYS A CA 1
ATOM 2159 C C . LYS A 1 271 ? -22.459 12.444 19.150 1.00 67.25 271 LYS A C 1
ATOM 2161 O O . LYS A 1 271 ? -23.007 13.115 20.020 1.00 67.25 271 LYS A O 1
ATOM 2166 N N . LYS A 1 272 ? -21.685 12.986 18.202 1.00 65.31 272 LYS A N 1
ATOM 2167 C CA . LYS A 1 272 ? -21.416 14.427 18.043 1.00 65.31 272 LYS A CA 1
ATOM 2168 C C . LYS A 1 272 ? -22.236 15.060 16.912 1.00 65.31 272 LYS A C 1
ATOM 2170 O O . LYS A 1 272 ? -22.506 16.257 16.966 1.00 65.31 272 LYS A O 1
ATOM 2175 N N . PHE A 1 273 ? -22.659 14.263 15.928 1.00 67.44 273 PHE A N 1
ATOM 2176 C CA . PHE A 1 273 ? -23.380 14.701 14.731 1.00 67.44 273 PHE A CA 1
ATOM 2177 C C . PHE A 1 273 ? -24.659 13.880 14.531 1.00 67.44 273 PHE A C 1
ATOM 2179 O O . PHE A 1 273 ? -24.581 12.736 14.080 1.00 67.44 273 PHE A O 1
ATOM 2186 N N . PRO A 1 274 ? -25.845 14.434 14.842 1.00 65.81 274 PRO A N 1
ATOM 2187 C CA . PRO A 1 274 ? -27.102 13.703 14.734 1.00 65.81 274 PRO A CA 1
ATOM 2188 C C . PRO A 1 274 ? -27.359 13.232 13.298 1.00 65.81 274 PRO A C 1
ATOM 2190 O O . PRO A 1 274 ? -27.304 14.021 12.354 1.00 65.81 274 PRO A O 1
ATOM 2193 N N . SER A 1 275 ? -27.664 11.944 13.132 1.00 71.38 275 SER A N 1
ATOM 2194 C CA . SER A 1 275 ? -28.055 11.384 11.835 1.00 71.38 275 SER A CA 1
ATOM 2195 C C . SER A 1 275 ? -29.435 11.902 11.421 1.00 71.38 275 SER A C 1
ATOM 2197 O O . SER A 1 275 ? -30.334 12.009 12.251 1.00 71.38 275 SER A O 1
ATOM 2199 N N . GLN A 1 276 ? -29.641 12.144 10.123 1.00 79.12 276 GLN A N 1
ATOM 2200 C CA . GLN A 1 276 ? -30.981 12.386 9.564 1.00 79.12 276 GLN A CA 1
ATOM 2201 C C . GLN A 1 276 ? -31.835 11.105 9.474 1.00 79.12 276 GLN A C 1
ATOM 2203 O O . GLN A 1 276 ? -33.021 11.164 9.157 1.00 79.12 276 GLN A O 1
ATOM 2208 N N . TYR A 1 277 ? -31.223 9.941 9.712 1.00 78.69 277 TYR A N 1
ATOM 2209 C CA . TYR A 1 277 ? -31.863 8.630 9.680 1.00 78.69 277 TYR A CA 1
ATOM 2210 C C . TYR A 1 277 ? -32.217 8.156 11.093 1.00 78.69 277 TYR A C 1
ATOM 2212 O O . TYR A 1 277 ? -31.574 8.547 12.067 1.00 78.69 277 TYR A O 1
ATOM 2220 N N . THR A 1 278 ? -33.209 7.266 11.202 1.00 84.56 278 THR A N 1
ATOM 2221 C CA . THR A 1 278 ? -33.479 6.556 12.460 1.00 84.56 278 THR A CA 1
ATOM 2222 C C . THR A 1 278 ? -32.271 5.710 12.863 1.00 84.56 278 THR A C 1
ATOM 2224 O O . THR A 1 278 ? -31.479 5.319 12.008 1.00 84.56 278 THR A O 1
ATOM 2227 N N . GLU A 1 279 ? -32.142 5.390 14.150 1.00 77.25 279 GLU A N 1
ATOM 2228 C CA . GLU A 1 279 ? -31.040 4.564 14.663 1.00 77.25 279 GLU A CA 1
ATOM 2229 C C . GLU A 1 279 ? -30.946 3.207 13.939 1.00 77.25 279 GLU A C 1
ATOM 2231 O O . GLU A 1 279 ? -29.894 2.867 13.409 1.00 77.25 279 GLU A O 1
ATOM 2236 N N . ASP A 1 280 ? -32.067 2.490 13.787 1.00 82.00 280 ASP A N 1
ATOM 2237 C CA . ASP A 1 280 ? -32.119 1.215 13.045 1.00 82.00 280 ASP A CA 1
ATOM 2238 C C . ASP A 1 280 ? -31.692 1.364 11.573 1.00 82.00 280 ASP A C 1
ATOM 2240 O O . ASP A 1 280 ? -30.968 0.520 11.039 1.00 82.00 280 ASP A O 1
ATOM 2244 N N . ALA A 1 281 ? -32.107 2.447 10.907 1.00 85.19 281 ALA A N 1
ATOM 2245 C CA . ALA A 1 281 ? -31.709 2.706 9.528 1.00 85.19 281 ALA A CA 1
ATOM 2246 C C . ALA A 1 281 ? -30.223 3.078 9.431 1.00 85.19 281 ALA A C 1
ATOM 2248 O O . ALA A 1 281 ? -29.535 2.590 8.536 1.00 85.19 281 ALA A O 1
ATOM 2249 N N . GLY A 1 282 ? -29.715 3.897 10.354 1.00 80.19 282 GLY A N 1
ATOM 2250 C CA . GLY A 1 282 ? -28.302 4.262 10.441 1.00 80.19 282 GLY A CA 1
ATOM 2251 C C . GLY A 1 282 ? -27.405 3.043 10.657 1.00 80.19 282 GLY A C 1
ATOM 2252 O O . GLY A 1 282 ? -26.407 2.884 9.955 1.00 80.19 282 GLY A O 1
ATOM 2253 N N . ASP A 1 283 ? -27.804 2.136 11.545 1.00 80.50 283 ASP A N 1
ATOM 2254 C CA . ASP A 1 283 ? -27.067 0.907 11.850 1.00 80.50 283 ASP A CA 1
ATOM 2255 C C . ASP A 1 283 ? -26.998 -0.026 10.641 1.00 80.50 283 ASP A C 1
ATOM 2257 O O . ASP A 1 283 ? -25.927 -0.508 10.275 1.00 80.50 283 ASP A O 1
ATOM 2261 N N . LYS A 1 284 ? -28.117 -0.229 9.942 1.00 86.06 284 LYS A N 1
ATOM 2262 C CA . LYS A 1 284 ? -28.124 -1.025 8.705 1.00 86.06 284 LYS A CA 1
ATOM 2263 C C . LYS A 1 284 ? -27.304 -0.369 7.601 1.00 86.06 284 LYS A C 1
ATOM 2265 O O . LYS A 1 284 ? -26.574 -1.059 6.887 1.00 86.06 284 LYS A O 1
ATOM 2270 N N . LEU A 1 285 ? -27.399 0.954 7.460 1.00 84.12 285 LEU A N 1
ATOM 2271 C CA . LEU A 1 285 ? -26.627 1.705 6.474 1.00 84.12 285 LEU A CA 1
ATOM 2272 C C . LEU A 1 285 ? -25.128 1.630 6.755 1.00 84.12 285 LEU A C 1
ATOM 2274 O O . LEU A 1 285 ? -24.365 1.517 5.801 1.00 84.12 285 LEU A O 1
ATOM 2278 N N . PHE A 1 286 ? -24.692 1.616 8.017 1.00 83.12 286 PHE A N 1
ATOM 2279 C CA . PHE A 1 286 ? -23.286 1.402 8.363 1.00 83.12 286 PHE A CA 1
ATOM 2280 C C . PHE A 1 286 ? -22.748 0.109 7.742 1.00 83.12 286 PHE A C 1
ATOM 2282 O O . PHE A 1 286 ? -21.785 0.150 6.971 1.00 83.12 286 PHE A O 1
ATOM 2289 N N . TYR A 1 287 ? -23.414 -1.016 8.007 1.00 86.00 287 TYR A N 1
ATOM 2290 C CA . TYR A 1 287 ? -22.996 -2.332 7.523 1.00 86.00 287 TYR A CA 1
ATOM 2291 C C . TYR A 1 287 ? -23.114 -2.483 6.008 1.00 86.00 287 TYR A C 1
ATOM 2293 O O . TYR A 1 287 ? -22.203 -3.009 5.366 1.00 86.00 287 TYR A O 1
ATOM 2301 N N . LEU A 1 288 ? -24.191 -1.968 5.407 1.00 87.50 288 LEU A N 1
ATOM 2302 C CA . LEU A 1 288 ? -24.327 -1.934 3.949 1.00 87.50 288 LEU A CA 1
ATOM 2303 C C . LEU A 1 288 ? -23.193 -1.140 3.311 1.00 87.50 288 LEU A C 1
ATOM 2305 O O . LEU A 1 288 ? -22.631 -1.552 2.303 1.00 87.50 288 LEU A O 1
ATOM 2309 N N . SER A 1 289 ? -22.832 -0.016 3.913 1.00 83.44 289 SER A N 1
ATOM 2310 C CA . SER A 1 289 ? -21.814 0.869 3.384 1.00 83.44 289 SER A CA 1
ATOM 2311 C C . SER A 1 289 ? -20.394 0.318 3.598 1.00 83.44 289 SER A C 1
ATOM 2313 O O . SER A 1 289 ? -19.539 0.487 2.729 1.00 83.44 289 SER A O 1
ATOM 2315 N N . PHE A 1 290 ? -20.158 -0.417 4.692 1.00 85.25 290 PHE A N 1
ATOM 2316 C CA . PHE A 1 290 ? -18.966 -1.249 4.897 1.00 85.25 290 PHE A CA 1
ATOM 2317 C C . PHE A 1 290 ? -18.830 -2.329 3.811 1.00 85.25 290 PHE A C 1
ATOM 2319 O O . PHE A 1 290 ? -17.772 -2.439 3.190 1.00 85.25 290 PHE A O 1
ATOM 2326 N N . ALA A 1 291 ? -19.904 -3.071 3.522 1.00 88.56 291 ALA A N 1
ATOM 2327 C CA . ALA A 1 291 ? -19.906 -4.108 2.491 1.00 88.56 291 ALA A CA 1
ATOM 2328 C C . ALA A 1 291 ? -19.741 -3.529 1.073 1.00 88.56 291 ALA A C 1
ATOM 2330 O O . ALA A 1 291 ? -18.958 -4.041 0.275 1.00 88.56 291 ALA A O 1
ATOM 2331 N N . GLN A 1 292 ? -20.432 -2.426 0.768 1.00 88.75 292 GLN A N 1
ATOM 2332 C CA . GLN A 1 292 ? -20.367 -1.751 -0.534 1.00 88.75 292 GLN A CA 1
ATOM 2333 C C . GLN A 1 292 ? -18.978 -1.193 -0.843 1.00 88.75 292 GLN A C 1
ATOM 2335 O O . GLN A 1 292 ? -18.534 -1.261 -1.987 1.00 88.75 292 GLN A O 1
ATOM 2340 N N . ALA A 1 293 ? -18.257 -0.702 0.171 1.00 84.44 293 ALA A N 1
ATOM 2341 C CA . ALA A 1 293 ? -16.879 -0.231 0.016 1.00 84.44 293 ALA A CA 1
ATOM 2342 C C . ALA A 1 293 ? -15.898 -1.341 -0.416 1.00 84.44 293 ALA A C 1
ATOM 2344 O O . ALA A 1 293 ? -14.758 -1.054 -0.775 1.00 84.44 293 ALA A O 1
ATOM 2345 N N . ARG A 1 294 ? -16.332 -2.604 -0.368 1.00 88.56 294 ARG A N 1
ATOM 2346 C CA . ARG A 1 294 ? -15.564 -3.805 -0.709 1.00 88.56 294 ARG A CA 1
ATOM 2347 C C . ARG A 1 294 ? -16.210 -4.605 -1.846 1.00 88.56 294 ARG A C 1
ATOM 2349 O O . ARG A 1 294 ? -15.870 -5.766 -2.055 1.00 88.56 294 ARG A O 1
ATOM 2356 N N . CYS A 1 295 ? -17.143 -4.017 -2.598 1.00 89.69 295 CYS A N 1
ATOM 2357 C CA . CYS A 1 295 ? -17.689 -4.668 -3.784 1.00 89.69 295 CYS A CA 1
ATOM 2358 C C . CYS A 1 295 ? -16.594 -4.861 -4.840 1.00 89.69 295 CYS A C 1
ATOM 2360 O O . CYS A 1 295 ? -16.109 -3.895 -5.426 1.00 89.69 295 CYS A O 1
ATOM 2362 N N . SER A 1 296 ? -16.247 -6.114 -5.128 1.00 89.50 296 SER A N 1
ATOM 2363 C CA . SER A 1 296 ? -15.306 -6.459 -6.192 1.00 89.50 296 SER A CA 1
ATOM 2364 C C . SER A 1 296 ? -15.693 -7.753 -6.907 1.00 89.50 296 SER A C 1
ATOM 2366 O O . SER A 1 296 ? -16.491 -8.561 -6.423 1.00 89.50 296 SER A O 1
ATOM 2368 N N . LYS A 1 297 ? -15.152 -7.930 -8.116 1.00 88.25 297 LYS A N 1
ATOM 2369 C CA . LYS A 1 297 ? -15.297 -9.140 -8.928 1.00 88.25 297 LYS A CA 1
ATOM 2370 C C . LYS A 1 297 ? -13.962 -9.435 -9.597 1.00 88.25 297 LYS A C 1
ATOM 2372 O O . LYS A 1 297 ? -13.452 -8.603 -10.339 1.00 88.25 297 LYS A O 1
ATOM 2377 N N . ASN A 1 298 ? -13.429 -10.626 -9.348 1.00 84.94 298 ASN A N 1
ATOM 2378 C CA . ASN A 1 298 ? -12.121 -11.047 -9.842 1.00 84.94 298 ASN A CA 1
ATOM 2379 C C . ASN A 1 298 ? -12.263 -12.136 -10.912 1.00 84.94 298 ASN A C 1
ATOM 2381 O O . ASN A 1 298 ? -13.227 -12.904 -10.901 1.00 84.94 298 ASN A O 1
ATOM 2385 N N . THR A 1 299 ? -11.304 -12.192 -11.835 1.00 84.50 299 THR A N 1
ATOM 2386 C CA . THR A 1 299 ? -11.099 -13.346 -12.722 1.00 84.50 299 THR A CA 1
ATOM 2387 C C . THR A 1 299 ? -10.321 -14.435 -11.980 1.00 84.50 299 THR A C 1
ATOM 2389 O O . THR A 1 299 ? -9.619 -14.135 -11.015 1.00 84.50 299 THR A O 1
ATOM 2392 N N . ASP A 1 300 ? -10.382 -15.682 -12.450 1.00 86.06 300 ASP A N 1
ATOM 2393 C CA . ASP A 1 300 ? -9.610 -16.785 -11.852 1.00 86.06 300 ASP A CA 1
ATOM 2394 C C . ASP A 1 300 ? -8.099 -16.508 -11.879 1.00 86.06 300 ASP A C 1
ATOM 2396 O O . ASP A 1 300 ? -7.401 -16.749 -10.898 1.00 86.06 300 ASP A O 1
ATOM 2400 N N . ALA A 1 301 ? -7.600 -15.920 -12.973 1.00 80.62 301 ALA A N 1
ATOM 2401 C CA . ALA A 1 301 ? -6.205 -15.495 -13.084 1.00 80.62 301 ALA A CA 1
ATOM 2402 C C . ALA A 1 301 ? -5.840 -14.479 -11.991 1.00 80.62 301 ALA A C 1
ATOM 2404 O O . ALA A 1 301 ? -4.872 -14.687 -11.267 1.00 80.62 301 ALA A O 1
ATOM 2405 N N . ARG A 1 302 ? -6.669 -13.443 -11.796 1.00 80.81 302 ARG A N 1
ATOM 2406 C CA . ARG A 1 302 ? -6.454 -12.433 -10.752 1.00 80.81 302 ARG A CA 1
ATOM 2407 C C . ARG A 1 302 ? -6.511 -13.028 -9.344 1.00 80.81 302 ARG A C 1
ATOM 2409 O O . ARG A 1 302 ? -5.755 -12.594 -8.481 1.00 80.81 302 ARG A O 1
ATOM 2416 N N . LEU A 1 303 ? -7.388 -14.007 -9.108 1.00 83.12 303 LEU A N 1
ATOM 2417 C CA . LEU A 1 303 ? -7.470 -14.714 -7.827 1.00 83.12 303 LEU A CA 1
ATOM 2418 C C . LEU A 1 303 ? -6.206 -15.532 -7.533 1.00 83.12 303 LEU A C 1
ATOM 2420 O O . LEU A 1 303 ? -5.782 -15.572 -6.384 1.00 83.12 303 LEU A O 1
ATOM 2424 N N . ASN A 1 304 ? -5.576 -16.128 -8.548 1.00 81.50 304 ASN A N 1
ATOM 2425 C CA . ASN A 1 304 ? -4.289 -16.801 -8.366 1.00 81.50 304 ASN A CA 1
ATOM 2426 C C . ASN A 1 304 ? -3.182 -15.806 -7.997 1.00 81.50 304 ASN A C 1
ATOM 2428 O O . ASN A 1 304 ? -2.400 -16.081 -7.093 1.00 81.50 304 ASN A O 1
ATOM 2432 N N . THR A 1 305 ? -3.144 -14.628 -8.628 1.00 75.19 305 THR A N 1
ATOM 2433 C CA . THR A 1 305 ? -2.200 -13.560 -8.251 1.00 75.19 305 THR A CA 1
ATOM 2434 C C . THR A 1 305 ? -2.466 -13.045 -6.832 1.00 75.19 305 THR A C 1
ATOM 2436 O O . THR A 1 305 ? -1.539 -12.698 -6.112 1.00 75.19 305 THR A O 1
ATOM 2439 N N . HIS A 1 306 ? -3.728 -13.035 -6.386 1.00 78.00 306 HIS A N 1
ATOM 2440 C CA . HIS A 1 306 ? -4.105 -12.658 -5.014 1.00 78.00 306 HIS A CA 1
ATOM 2441 C C . HIS A 1 306 ? -3.565 -13.609 -3.943 1.00 78.00 306 HIS A C 1
ATOM 2443 O O . HIS A 1 306 ? -3.510 -13.216 -2.786 1.00 78.00 306 HIS A O 1
ATOM 2449 N N . LEU A 1 307 ? -3.109 -14.817 -4.290 1.00 76.19 307 LEU A N 1
ATOM 2450 C CA . LEU A 1 307 ? -2.481 -15.720 -3.316 1.00 76.19 307 LEU A CA 1
ATOM 2451 C C . LEU A 1 307 ? -1.167 -15.163 -2.742 1.00 76.19 307 LEU A C 1
ATOM 2453 O O . LEU A 1 307 ? -0.708 -15.641 -1.709 1.00 76.19 307 LEU A O 1
ATOM 2457 N N . THR A 1 308 ? -0.562 -14.158 -3.386 1.00 74.75 308 THR A N 1
ATOM 2458 C CA . THR A 1 308 ? 0.617 -13.450 -2.861 1.00 74.75 308 THR A CA 1
ATOM 2459 C C . THR A 1 308 ? 0.264 -12.184 -2.073 1.00 74.75 308 THR A C 1
ATOM 2461 O O . THR A 1 308 ? 1.160 -11.532 -1.536 1.00 74.75 308 THR A O 1
ATOM 2464 N N . ASP A 1 309 ? -1.015 -11.796 -2.037 1.00 77.19 309 ASP A N 1
ATOM 2465 C CA . ASP A 1 309 ? -1.504 -10.635 -1.292 1.00 77.19 309 ASP A CA 1
ATOM 2466 C C . ASP A 1 309 ? -1.755 -11.037 0.174 1.00 77.19 309 ASP A C 1
ATOM 2468 O O . ASP A 1 309 ? -2.427 -12.039 0.426 1.00 77.19 309 ASP A O 1
ATOM 2472 N N . PRO A 1 310 ? -1.242 -10.288 1.169 1.00 80.00 310 PRO A N 1
ATOM 2473 C CA . PRO A 1 310 ? -1.551 -10.559 2.574 1.00 80.00 310 PRO A CA 1
ATOM 2474 C C . PRO A 1 310 ? -3.027 -10.310 2.932 1.00 80.00 310 PRO A C 1
ATOM 2476 O O . PRO A 1 310 ? -3.477 -10.729 4.000 1.00 80.00 310 PRO A O 1
ATOM 2479 N N . HIS A 1 311 ? -3.789 -9.606 2.091 1.00 84.94 311 HIS A N 1
ATOM 2480 C CA . HIS A 1 311 ? -5.209 -9.371 2.313 1.00 84.94 311 HIS A CA 1
ATOM 2481 C C . HIS A 1 311 ? -6.052 -10.508 1.731 1.00 84.94 311 HIS A C 1
ATOM 2483 O O . HIS A 1 311 ? -5.889 -10.864 0.563 1.00 84.94 311 HIS A O 1
ATOM 2489 N N . PRO A 1 312 ? -7.045 -11.021 2.479 1.00 87.44 312 PRO A N 1
ATOM 2490 C CA . PRO A 1 312 ? -7.981 -11.965 1.899 1.00 87.44 312 PRO A CA 1
ATOM 2491 C C . PRO A 1 312 ? -8.843 -11.263 0.833 1.00 87.44 312 PRO A C 1
ATOM 2493 O O . PRO A 1 312 ? -9.076 -10.050 0.931 1.00 87.44 312 PRO A O 1
ATOM 2496 N N . PRO A 1 313 ? -9.383 -12.008 -0.152 1.00 89.94 313 PRO A N 1
ATOM 2497 C CA . PRO A 1 313 ? -10.300 -11.455 -1.143 1.00 89.94 313 PRO A CA 1
ATOM 2498 C C . PRO A 1 313 ? -11.443 -10.671 -0.490 1.00 89.94 313 PRO A C 1
ATOM 2500 O O . PRO A 1 313 ? -11.990 -11.103 0.526 1.00 89.94 313 PRO A O 1
ATOM 2503 N N . ASP A 1 314 ? -11.851 -9.548 -1.087 1.00 90.81 314 ASP A N 1
ATOM 2504 C CA . ASP A 1 314 ? -12.764 -8.588 -0.443 1.00 90.81 314 ASP A CA 1
ATOM 2505 C C . ASP A 1 314 ? -14.068 -9.202 0.076 1.00 90.81 314 ASP A C 1
ATOM 2507 O O . ASP A 1 314 ? -14.537 -8.819 1.147 1.00 90.81 314 ASP A O 1
ATOM 2511 N N . ARG A 1 315 ? -14.627 -10.202 -0.623 1.00 91.50 315 ARG A N 1
ATOM 2512 C CA . ARG A 1 315 ? -15.824 -10.916 -0.148 1.00 91.50 315 ARG A CA 1
ATOM 2513 C C . ARG A 1 315 ? -15.634 -11.469 1.268 1.00 91.50 315 ARG A C 1
ATOM 2515 O O . ARG A 1 315 ? -16.542 -11.368 2.079 1.00 91.50 315 ARG A O 1
ATOM 2522 N N . PHE A 1 316 ? -14.446 -11.996 1.562 1.00 92.44 316 PHE A N 1
ATOM 2523 C CA . PHE A 1 316 ? -14.094 -12.573 2.854 1.00 92.44 316 PHE A CA 1
ATOM 2524 C C . PHE A 1 316 ? -13.694 -11.505 3.870 1.00 92.44 316 PHE A C 1
ATOM 2526 O O . PHE A 1 316 ? -13.894 -11.708 5.061 1.00 92.44 316 PHE A O 1
ATOM 2533 N N . ARG A 1 317 ? -13.209 -10.339 3.419 1.00 92.44 317 ARG A N 1
ATOM 2534 C CA . ARG A 1 317 ? -13.053 -9.162 4.293 1.00 92.44 317 ARG A CA 1
ATOM 2535 C C . ARG A 1 317 ? -14.397 -8.680 4.823 1.00 92.44 317 ARG A C 1
ATOM 2537 O O . ARG A 1 317 ? -14.452 -8.170 5.934 1.00 92.44 317 ARG A O 1
ATOM 2544 N N . VAL A 1 318 ? -15.458 -8.828 4.028 1.00 91.94 318 VAL A N 1
ATOM 2545 C CA . VAL A 1 318 ? -16.824 -8.520 4.453 1.00 91.94 318 VAL A CA 1
ATOM 2546 C C . VAL A 1 318 ? -17.377 -9.655 5.304 1.00 91.94 318 VAL A C 1
ATOM 2548 O O . VAL A 1 318 ? -17.638 -9.442 6.481 1.00 91.94 318 VAL A O 1
ATOM 2551 N N . THR A 1 319 ? -17.537 -10.861 4.751 1.00 94.00 319 THR A N 1
ATOM 2552 C CA . THR A 1 319 ? -18.231 -11.942 5.469 1.00 94.00 319 THR A CA 1
ATOM 2553 C C . THR A 1 319 ? -17.482 -12.376 6.721 1.00 94.00 319 THR A C 1
ATOM 2555 O O . THR A 1 319 ? -18.097 -12.448 7.773 1.00 94.00 319 THR A O 1
ATOM 2558 N N . GLY A 1 320 ? -16.158 -12.547 6.656 1.00 92.56 320 GLY A N 1
ATOM 2559 C CA . GLY A 1 320 ? -15.360 -12.965 7.808 1.00 92.56 320 GLY A CA 1
ATOM 2560 C C . GLY A 1 320 ? -15.328 -11.931 8.936 1.00 92.56 320 GLY A C 1
ATOM 2561 O O . GLY A 1 320 ? -15.262 -12.303 10.102 1.00 92.56 320 GLY A O 1
ATOM 2562 N N . ALA A 1 321 ? -15.422 -10.633 8.628 1.00 91.50 321 ALA A N 1
ATOM 2563 C CA . ALA A 1 321 ? -15.579 -9.611 9.664 1.00 91.50 321 ALA A CA 1
ATOM 2564 C C . ALA A 1 321 ? -16.986 -9.661 10.284 1.00 91.50 321 ALA A C 1
ATOM 2566 O O . ALA A 1 321 ? -17.118 -9.708 11.503 1.00 91.50 321 ALA A O 1
ATOM 2567 N N . LEU A 1 322 ? -18.035 -9.712 9.453 1.00 92.19 322 LEU A N 1
ATOM 2568 C CA . LEU A 1 322 ? -19.430 -9.691 9.915 1.00 92.19 322 LEU A CA 1
ATOM 2569 C C . LEU A 1 322 ? -19.849 -10.968 10.657 1.00 92.19 322 LEU A C 1
ATOM 2571 O O . LEU A 1 322 ? -20.684 -10.903 11.551 1.00 92.19 322 LEU A O 1
ATOM 2575 N N . GLU A 1 323 ? -19.258 -12.118 10.329 1.00 94.31 323 GLU A N 1
ATOM 2576 C CA . GLU A 1 323 ? -19.447 -13.380 11.056 1.00 94.31 323 GLU A CA 1
ATOM 2577 C C . GLU A 1 323 ? -19.041 -13.261 12.532 1.00 94.31 323 GLU A C 1
ATOM 2579 O O . GLU A 1 323 ? -19.690 -13.840 13.409 1.00 94.31 323 GLU A O 1
ATOM 2584 N N . ASN A 1 324 ? -18.008 -12.465 12.812 1.00 91.56 324 ASN A N 1
ATOM 2585 C CA . ASN A 1 324 ? -17.472 -12.248 14.153 1.00 91.56 324 ASN A CA 1
ATOM 2586 C C . ASN A 1 324 ? -18.139 -11.079 14.895 1.00 91.56 324 ASN A C 1
ATOM 2588 O O . ASN A 1 324 ? -18.008 -10.987 16.109 1.00 91.56 324 ASN A O 1
ATOM 2592 N N . ASP A 1 325 ? -18.918 -10.248 14.201 1.00 90.25 325 ASP A N 1
ATOM 2593 C CA . ASP A 1 325 ? -19.593 -9.084 14.774 1.00 90.25 325 ASP A CA 1
ATOM 2594 C C . ASP A 1 325 ? -20.979 -9.475 15.338 1.00 90.25 325 ASP A C 1
ATOM 2596 O O . ASP A 1 325 ? -21.913 -9.847 14.616 1.00 90.25 325 ASP A O 1
ATOM 2600 N N . ALA A 1 326 ? -21.127 -9.426 16.664 1.00 88.88 326 ALA A N 1
ATOM 2601 C CA . ALA A 1 326 ? -22.400 -9.702 17.334 1.00 88.88 326 ALA A CA 1
ATOM 2602 C C . ALA A 1 326 ? -23.442 -8.586 17.121 1.00 88.88 326 ALA A C 1
ATOM 2604 O O . ALA A 1 326 ? -24.644 -8.867 17.041 1.00 88.88 326 ALA A O 1
ATOM 2605 N N . GLU A 1 327 ? -23.002 -7.335 16.972 1.00 87.12 327 GLU A N 1
ATOM 2606 C CA . GLU A 1 327 ? -23.870 -6.194 16.684 1.00 87.12 327 GLU A CA 1
ATOM 2607 C C . GLU A 1 327 ? -24.462 -6.290 15.279 1.00 87.12 327 GLU A C 1
ATOM 2609 O O . GLU A 1 327 ? -25.653 -6.026 15.100 1.00 87.12 327 GLU A O 1
ATOM 2614 N N . PHE A 1 328 ? -23.697 -6.773 14.296 1.00 90.06 328 PHE A N 1
ATOM 2615 C CA . PHE A 1 328 ? -24.220 -7.063 12.960 1.00 90.06 328 PHE A CA 1
ATOM 2616 C C . PHE A 1 328 ? -25.384 -8.056 13.035 1.00 90.06 328 PHE A C 1
ATOM 2618 O O . PHE A 1 328 ? -26.476 -7.796 12.512 1.00 90.06 328 PHE A O 1
ATOM 2625 N N . ALA A 1 329 ? -25.176 -9.177 13.734 1.00 93.12 329 ALA A N 1
ATOM 2626 C CA . ALA A 1 329 ? -26.200 -10.198 13.909 1.00 93.12 329 ALA A CA 1
ATOM 2627 C C . ALA A 1 329 ? -27.448 -9.646 14.617 1.00 93.12 329 ALA A C 1
ATOM 2629 O O . ALA A 1 329 ? -28.570 -9.971 14.220 1.00 93.12 329 ALA A O 1
ATOM 2630 N N . ARG A 1 330 ? -27.276 -8.763 15.611 1.00 91.94 330 ARG A N 1
ATOM 2631 C CA . ARG A 1 330 ? -28.377 -8.073 16.301 1.00 91.94 330 ARG A CA 1
ATOM 2632 C C . ARG A 1 330 ? -29.151 -7.144 15.362 1.00 91.94 330 ARG A C 1
ATOM 2634 O O . ARG A 1 330 ? -30.379 -7.222 15.305 1.00 91.94 330 ARG A O 1
ATOM 2641 N N . VAL A 1 331 ? -28.453 -6.285 14.617 1.00 89.94 331 VAL A N 1
ATOM 2642 C CA . VAL A 1 331 ? -29.040 -5.273 13.717 1.00 89.94 331 VAL A CA 1
ATOM 2643 C C . VAL A 1 331 ? -29.839 -5.919 12.585 1.00 89.94 331 VAL A C 1
ATOM 2645 O O . VAL A 1 331 ? -30.946 -5.474 12.267 1.00 89.94 331 VAL A O 1
ATOM 2648 N N . PHE A 1 332 ? -29.319 -6.998 11.997 1.00 94.50 332 PHE A N 1
ATOM 2649 C CA . PHE A 1 332 ? -29.991 -7.726 10.915 1.00 94.50 332 PHE A CA 1
ATOM 2650 C C . PHE A 1 332 ? -30.870 -8.882 11.398 1.00 94.50 332 PHE A C 1
ATOM 2652 O O . PHE A 1 332 ? -31.543 -9.511 10.582 1.00 94.50 332 PHE A O 1
ATOM 2659 N N . LYS A 1 333 ? -30.925 -9.125 12.715 1.00 95.62 333 LYS A N 1
ATOM 2660 C CA . LYS A 1 333 ? -31.680 -10.222 13.340 1.00 95.62 333 LYS A CA 1
ATOM 2661 C C . LYS A 1 333 ? -31.321 -11.583 12.729 1.00 95.62 333 LYS A C 1
ATOM 2663 O O . LYS A 1 333 ? -32.198 -12.390 12.421 1.00 95.62 333 LYS A O 1
ATOM 2668 N N . CYS A 1 334 ? -30.026 -11.818 12.528 1.00 95.62 334 CYS A N 1
ATOM 2669 C CA . CYS A 1 334 ? -29.506 -13.058 11.963 1.00 95.62 334 CYS A CA 1
ATOM 2670 C C . CYS A 1 334 ? -29.777 -14.233 12.921 1.00 95.62 334 CYS A C 1
ATOM 2672 O O . CYS A 1 334 ? -29.394 -14.149 14.092 1.00 95.62 334 CYS A O 1
ATOM 2674 N N . PRO A 1 335 ? -30.379 -15.347 12.460 1.00 96.69 335 PRO A N 1
ATOM 2675 C CA . PRO A 1 335 ? -30.557 -16.535 13.292 1.00 96.69 335 PRO A CA 1
ATOM 2676 C C . PRO A 1 335 ? -29.218 -17.060 13.816 1.00 96.69 335 PRO A C 1
ATOM 2678 O O . PRO A 1 335 ? -28.211 -16.995 13.106 1.00 96.69 335 PRO A O 1
ATOM 2681 N N . THR A 1 336 ? -29.203 -17.596 15.033 1.00 94.31 336 THR A N 1
ATOM 2682 C CA . THR A 1 336 ? -28.038 -18.309 15.577 1.00 94.31 336 THR A CA 1
ATOM 2683 C C . THR A 1 336 ? -27.646 -19.464 14.655 1.00 94.31 336 THR A C 1
ATOM 2685 O O . THR A 1 336 ? -28.518 -20.112 14.075 1.00 94.31 336 THR A O 1
ATOM 2688 N N . ASP A 1 337 ? -26.341 -19.680 14.491 1.00 94.50 337 ASP A N 1
ATOM 2689 C CA . ASP A 1 337 ? -25.738 -20.688 13.606 1.00 94.50 337 ASP A CA 1
ATOM 2690 C C . ASP A 1 337 ? -26.053 -20.513 12.112 1.00 94.50 337 ASP A C 1
ATOM 2692 O O . ASP A 1 337 ? -25.814 -21.405 11.296 1.00 94.50 337 ASP A O 1
ATOM 2696 N N . SER A 1 33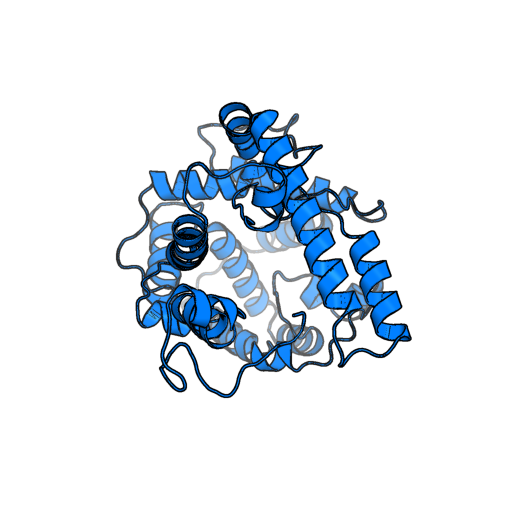8 ? -26.551 -19.338 11.717 1.00 95.25 338 SER A N 1
ATOM 2697 C CA . SER A 1 338 ? -26.596 -18.956 10.306 1.00 95.25 338 SER A CA 1
ATOM 2698 C C . SER A 1 338 ? -25.203 -18.579 9.790 1.00 95.25 338 SER A C 1
ATOM 2700 O O . SER A 1 338 ? -24.294 -18.281 10.561 1.00 95.25 338 SER A O 1
ATOM 2702 N N . CYS A 1 339 ? -25.046 -18.542 8.462 1.00 92.75 339 CYS A N 1
ATOM 2703 C CA . CYS A 1 339 ? -23.761 -18.275 7.805 1.00 92.75 339 CYS A CA 1
ATOM 2704 C C . CYS A 1 339 ? -23.057 -16.998 8.295 1.00 92.75 339 CYS A C 1
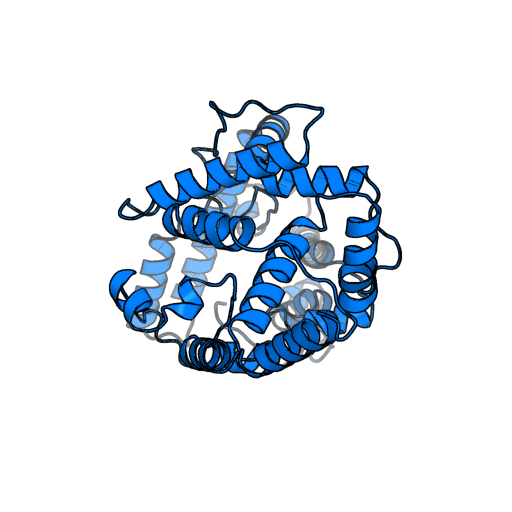ATOM 2706 O O . CYS A 1 339 ? -21.840 -16.992 8.344 1.00 92.75 339 CYS A O 1
ATOM 2708 N N . LEU A 1 340 ? -23.798 -15.939 8.649 1.00 93.62 340 LEU A N 1
ATOM 2709 C CA . LEU A 1 340 ? -23.236 -14.676 9.155 1.00 93.62 340 LEU A CA 1
ATOM 2710 C C . LEU A 1 340 ? -23.456 -14.480 10.665 1.00 93.62 340 LEU A C 1
ATOM 2712 O O . LEU A 1 340 ? -23.307 -13.376 11.179 1.00 93.62 340 LEU A O 1
ATOM 2716 N N . ASN A 1 341 ? -23.864 -15.529 11.380 1.00 96.44 341 ASN A N 1
ATOM 2717 C CA . ASN A 1 341 ? -23.951 -15.526 12.835 1.00 96.44 341 ASN A CA 1
ATOM 2718 C C . ASN A 1 341 ? -23.580 -16.905 13.414 1.00 96.44 341 ASN A C 1
ATOM 2720 O O . ASN A 1 341 ? -24.423 -17.553 14.046 1.00 96.44 341 ASN A O 1
ATOM 2724 N N . PRO A 1 342 ? -22.343 -17.381 13.176 1.00 95.81 342 PRO A N 1
ATOM 2725 C CA . PRO A 1 342 ? -21.855 -18.602 13.801 1.00 95.81 342 PRO A CA 1
ATOM 2726 C C . PRO A 1 342 ? -21.783 -18.441 15.327 1.00 95.81 342 PRO A C 1
ATOM 2728 O O . PRO A 1 342 ? -21.504 -17.351 15.832 1.00 95.81 342 PRO A O 1
ATOM 2731 N N . SER A 1 343 ? -21.992 -19.538 16.063 1.00 93.12 343 SER A N 1
ATOM 2732 C CA . SER A 1 343 ? -21.834 -19.547 17.527 1.00 93.12 343 SER A CA 1
ATOM 2733 C C . SER A 1 343 ? -20.405 -19.239 17.985 1.00 93.12 343 SER A C 1
ATOM 2735 O O . SER A 1 343 ? -20.213 -18.613 19.024 1.00 93.12 343 SER A O 1
ATOM 2737 N N . ASN A 1 344 ? -19.398 -19.656 17.212 1.00 93.12 344 ASN A N 1
ATOM 2738 C CA . ASN A 1 344 ? -17.997 -19.358 17.498 1.00 93.12 344 ASN A CA 1
ATOM 2739 C C . ASN A 1 344 ? -17.596 -18.065 16.786 1.00 93.12 344 ASN A C 1
ATOM 2741 O O . ASN A 1 344 ? -17.629 -18.014 15.557 1.00 93.12 344 ASN A O 1
ATOM 2745 N N . LYS A 1 345 ? -17.190 -17.054 17.558 1.00 89.25 345 LYS A N 1
ATOM 2746 C CA . LYS A 1 345 ? -16.720 -15.757 17.058 1.00 89.25 345 LYS A CA 1
ATOM 2747 C C . LYS A 1 345 ? -15.295 -15.494 17.541 1.00 89.25 345 LYS A C 1
ATOM 2749 O O . LYS A 1 345 ? -14.945 -15.831 18.670 1.00 89.25 345 LYS A O 1
ATOM 2754 N N . CYS A 1 346 ? -14.478 -14.900 16.686 1.00 90.44 346 CYS A N 1
ATOM 2755 C CA . CYS A 1 346 ? -13.119 -14.473 16.981 1.00 90.44 346 CYS A CA 1
ATOM 2756 C C . CYS A 1 346 ? -13.122 -12.988 17.351 1.00 90.44 346 CYS A C 1
ATOM 2758 O O . CYS A 1 346 ? -13.387 -12.145 16.497 1.00 90.44 346 CYS A O 1
ATOM 2760 N N . LEU A 1 347 ? -12.788 -12.673 18.602 1.00 82.25 347 LEU A N 1
ATOM 2761 C CA . LEU A 1 347 ? -12.684 -11.305 19.109 1.00 82.25 347 LEU A CA 1
ATOM 2762 C C . LEU A 1 347 ? -11.259 -11.068 19.607 1.00 82.25 347 LEU A C 1
ATOM 2764 O O . LEU A 1 347 ? -10.666 -11.945 20.235 1.00 82.25 347 LEU A O 1
ATOM 2768 N N . LEU A 1 348 ? -10.702 -9.898 19.288 1.00 83.81 348 LEU A N 1
ATOM 2769 C CA . LEU A 1 348 ? -9.351 -9.515 19.709 1.00 83.81 348 LEU A CA 1
ATOM 2770 C C . LEU A 1 348 ? -9.343 -8.175 20.447 1.00 83.81 348 LEU A C 1
ATOM 2772 O O . LEU A 1 348 ? -8.763 -8.082 21.516 1.00 83.81 348 LEU A O 1
ATOM 2776 N N . TRP A 1 349 ? -9.974 -7.135 19.906 1.00 75.31 349 TRP A N 1
ATOM 2777 C CA . TRP A 1 349 ? -9.920 -5.777 20.477 1.00 75.31 349 TRP A CA 1
ATOM 2778 C C . TRP A 1 349 ? -11.271 -5.259 20.984 1.00 75.31 349 TRP A C 1
ATOM 2780 O O . TRP A 1 349 ? -11.355 -4.093 21.370 1.00 75.31 349 TRP A O 1
ATOM 2790 N N . GLU A 1 350 ? -12.298 -6.108 20.940 1.00 61.44 350 GLU A N 1
ATOM 2791 C CA . GLU A 1 350 ? -13.686 -5.804 21.313 1.00 61.44 350 GLU A CA 1
ATOM 2792 C C . GLU A 1 350 ? -14.047 -6.358 22.687 1.00 61.44 350 GLU A C 1
ATOM 2794 O O . GLU A 1 350 ? -13.560 -7.468 23.013 1.00 61.44 350 GLU A O 1
#

InterPro domains:
  IPR000718 Peptidase M13 [PS51885] (1-349)
  IPR000718 Peptidase M13 [PTHR11733] (263-346)
  IPR008753 Peptidase M13, N-terminal domain [PF05649] (76-211)
  IPR018497 Peptidase M13, C-terminal domain [PF01431] (264-346)
  IPR024079 Metallopeptidase, catalytic domain superfamily [G3DSA:3.40.390.10] (161-265)
  IPR024079 Metallopeptidase, catalytic domain superfamily [G3DSA:3.40.390.10] (266-349)
  IPR042089 Peptidase M13, domain 2 [G3DSA:1.10.1380.10] (77-251)

Solvent-accessible surface area (backbone atoms only — not comparable to full-atom values): 21149 Å² total; per-residue (Å²): 142,76,57,77,69,52,54,56,52,51,52,49,62,62,70,76,52,84,85,80,89,54,97,78,56,69,60,66,55,44,53,54,47,55,56,52,51,60,73,47,30,64,52,72,64,54,57,71,69,46,85,69,68,94,66,80,81,61,53,72,67,55,42,43,73,73,31,50,61,44,75,74,38,102,67,88,67,82,30,65,69,52,46,33,51,51,54,72,73,45,52,72,69,56,50,50,52,43,53,53,48,52,56,50,57,76,40,25,84,62,57,57,70,68,42,31,51,55,50,35,55,46,53,38,34,61,57,52,46,45,91,67,83,75,50,70,65,59,48,50,54,54,50,46,47,75,73,48,25,53,54,53,39,49,62,52,33,77,75,70,60,44,74,67,53,53,50,54,53,52,55,27,52,55,25,49,53,54,52,51,52,49,20,56,73,64,34,83,90,56,54,74,69,58,36,54,52,50,51,57,51,58,76,66,63,79,85,87,71,90,48,50,91,76,59,71,77,64,92,86,68,83,74,51,98,90,37,64,56,60,38,53,50,54,51,52,50,53,53,50,56,54,56,59,64,48,65,93,48,85,82,69,88,68,66,64,96,59,66,72,71,90,86,90,77,61,72,59,34,44,79,80,45,81,67,98,52,55,70,73,54,46,55,52,48,50,54,53,51,57,44,58,77,40,72,79,86,79,53,72,50,38,53,59,55,42,72,74,46,95,61,69,61,49,68,51,56,40,50,60,50,40,25,40,31,66,65,5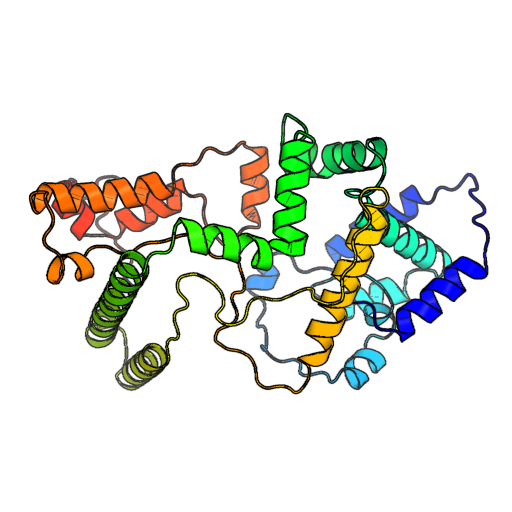5,22,59,77,70,63,50,54,82,68,33,94,52,22,42,85,78,57,76,78,81,61,105

Radius of gyration: 25.84 Å; Cα contacts (8 Å, |Δi|>4): 220; chains: 1; bounding box: 67×45×66 Å

Secondary structure (DSSP, 8-state):
---HHHHHHHHHHHHS------SS-HHHHHHHHHHHHHHHSPPHHHHHHS---S-----HHHHHHH-HHHHHTT---S-HHHHHHHHHTS-HHHHHHHHHHHHHHHHGGGS-HHHHHHHHHHIIIIIS--SSPPPHHHHHHHHHHHHHHHHHHHHHHHHH--HHHHHHHHHHHHHHHHHHHHHHHH-TTS-HHHHHHHHHHHTT-----SS-SS----TT----TT-HHHHHHHHHHHHHHHHHHTTTSPP-TT--SS-S------HHHHTTS--SS-HHHHHHHHHHHHHHTT-----HHHHHHGGGSSSPPHHHHHHHHHHH-HHHHHHHTPPTTBTTB-S----S--